Protein AF-A0AAW1K5J1-F1 (afdb_monome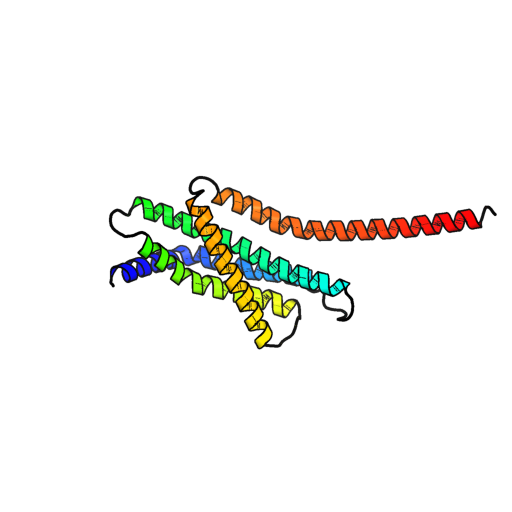r_lite)

Structure (mmCIF, N/CA/C/O backbone):
data_AF-A0AAW1K5J1-F1
#
_entry.id   AF-A0AAW1K5J1-F1
#
loop_
_atom_site.group_PDB
_atom_site.id
_atom_site.type_symbol
_atom_site.label_atom_id
_atom_site.label_alt_id
_atom_site.label_comp_id
_atom_site.label_asym_id
_atom_site.label_entity_id
_atom_site.label_seq_id
_atom_site.pdbx_PDB_ins_code
_atom_site.Cartn_x
_atom_site.Cartn_y
_atom_site.Cartn_z
_atom_site.occupancy
_atom_site.B_iso_or_equiv
_atom_site.auth_seq_id
_atom_site.auth_comp_id
_atom_site.auth_asym_id
_atom_site.auth_atom_id
_atom_site.pdbx_PDB_model_num
ATOM 1 N N . MET A 1 1 ? 4.242 -5.182 -32.033 1.00 59.53 1 MET A N 1
ATOM 2 C CA . MET A 1 1 ? 3.711 -5.615 -30.714 1.00 59.53 1 MET A CA 1
ATOM 3 C C . MET A 1 1 ? 4.770 -6.311 -29.859 1.00 59.53 1 MET A C 1
ATOM 5 O O . MET A 1 1 ? 4.577 -6.450 -28.655 1.00 59.53 1 MET A O 1
ATOM 9 N N . ASP A 1 2 ? 5.901 -6.698 -30.445 1.00 78.06 2 ASP A N 1
ATOM 10 C CA . ASP A 1 2 ? 6.931 -7.499 -29.775 1.00 78.06 2 ASP A CA 1
ATOM 11 C C . ASP A 1 2 ? 7.742 -6.696 -28.755 1.00 78.06 2 ASP A C 1
ATOM 13 O O . ASP A 1 2 ? 8.163 -7.238 -27.740 1.00 78.06 2 ASP A O 1
ATOM 17 N N . LEU A 1 3 ? 7.857 -5.378 -28.959 1.00 77.06 3 LEU A N 1
ATOM 18 C CA . LEU A 1 3 ? 8.603 -4.481 -28.076 1.00 77.06 3 LEU A CA 1
ATOM 19 C C . LEU A 1 3 ? 8.026 -4.429 -26.650 1.00 77.06 3 LEU A C 1
ATOM 21 O O . LEU A 1 3 ? 8.760 -4.575 -25.679 1.00 77.06 3 LEU A O 1
ATOM 25 N N . TRP A 1 4 ? 6.702 -4.275 -26.516 1.00 73.25 4 TRP A N 1
ATOM 26 C CA . TRP A 1 4 ? 6.046 -4.252 -25.202 1.00 73.25 4 TRP A CA 1
ATOM 27 C C . TRP A 1 4 ? 6.108 -5.620 -24.513 1.00 73.25 4 TRP A C 1
ATOM 29 O O . TRP A 1 4 ? 6.390 -5.684 -23.320 1.00 73.25 4 TRP A O 1
ATOM 39 N N . LYS A 1 5 ? 5.933 -6.719 -25.262 1.00 77.75 5 LYS A N 1
ATOM 40 C CA . LYS A 1 5 ? 6.073 -8.084 -24.724 1.00 77.75 5 LYS A CA 1
ATOM 41 C C . LYS A 1 5 ? 7.497 -8.359 -24.230 1.00 77.75 5 LYS A C 1
ATOM 43 O O . LYS A 1 5 ? 7.656 -9.000 -23.196 1.00 77.75 5 LYS A O 1
ATOM 48 N N . ALA A 1 6 ? 8.510 -7.852 -24.932 1.00 79.12 6 ALA A N 1
ATOM 49 C CA . ALA A 1 6 ? 9.912 -7.958 -24.533 1.00 79.12 6 ALA A CA 1
ATOM 50 C C . ALA A 1 6 ? 10.235 -7.118 -23.282 1.00 79.12 6 ALA A C 1
ATOM 52 O O . ALA A 1 6 ? 10.950 -7.581 -22.395 1.00 79.12 6 ALA A O 1
ATOM 53 N N . CYS A 1 7 ? 9.681 -5.905 -23.167 1.00 77.69 7 CYS A N 1
ATOM 54 C CA . CYS A 1 7 ? 9.799 -5.107 -21.943 1.00 77.69 7 CYS A CA 1
ATOM 55 C C . CYS A 1 7 ? 9.120 -5.798 -20.751 1.00 77.69 7 CYS A C 1
ATOM 57 O O . CYS A 1 7 ? 9.727 -5.904 -19.685 1.00 77.69 7 CYS A O 1
ATOM 59 N N . LEU A 1 8 ? 7.911 -6.330 -20.956 1.00 78.56 8 LEU A N 1
ATOM 60 C CA . LEU A 1 8 ? 7.147 -7.022 -19.922 1.00 78.56 8 LEU A CA 1
ATOM 61 C C . LEU A 1 8 ? 7.839 -8.305 -19.458 1.00 78.56 8 LEU A C 1
ATOM 63 O O . LEU A 1 8 ? 7.925 -8.554 -18.259 1.00 78.56 8 LEU A O 1
ATOM 67 N N . SER A 1 9 ? 8.364 -9.114 -20.383 1.00 80.06 9 SER A N 1
ATOM 68 C CA . SER A 1 9 ? 9.076 -10.344 -20.030 1.00 80.06 9 SER A CA 1
ATOM 69 C C . SER A 1 9 ? 10.349 -10.049 -19.238 1.00 80.06 9 SER A C 1
ATOM 71 O O . SER A 1 9 ? 10.609 -10.728 -18.247 1.00 80.06 9 SER A O 1
ATOM 73 N N . ARG A 1 10 ? 11.100 -9.000 -19.602 1.00 76.81 10 ARG A N 1
ATOM 74 C CA . ARG A 1 10 ? 12.275 -8.543 -18.848 1.00 76.81 10 ARG A CA 1
ATOM 75 C C . ARG A 1 10 ? 11.893 -8.116 -17.434 1.00 76.81 10 ARG A C 1
ATOM 77 O O . ARG A 1 10 ? 12.527 -8.550 -16.477 1.00 76.81 10 ARG A O 1
ATOM 84 N N . GLU A 1 11 ? 10.861 -7.292 -17.292 1.00 73.69 11 GLU A N 1
ATOM 85 C CA . GLU A 1 11 ? 10.418 -6.788 -15.990 1.00 73.69 11 GLU A CA 1
ATOM 86 C C . GLU A 1 11 ? 9.885 -7.909 -15.085 1.00 73.69 11 GLU A C 1
ATOM 88 O O . GLU A 1 11 ? 10.242 -7.982 -13.908 1.00 73.69 11 GLU A O 1
ATOM 93 N N . LEU A 1 12 ? 9.147 -8.863 -15.657 1.00 76.62 12 LEU A N 1
ATOM 94 C CA . LEU A 1 12 ? 8.693 -10.069 -14.966 1.00 76.62 12 LEU A CA 1
ATOM 95 C C . LEU A 1 12 ? 9.869 -10.936 -14.486 1.00 76.62 12 LEU A C 1
ATOM 97 O O . LEU A 1 12 ? 9.843 -11.466 -13.374 1.00 76.62 12 LEU A O 1
ATOM 101 N N . LEU A 1 13 ? 10.909 -11.080 -15.310 1.00 77.31 13 LEU A N 1
ATOM 102 C CA . LEU A 1 13 ? 12.098 -11.873 -14.988 1.00 77.31 13 LEU A CA 1
ATOM 103 C C . LEU A 1 13 ? 12.908 -11.216 -13.858 1.00 77.31 13 LEU A C 1
ATOM 105 O O . LEU A 1 13 ? 13.352 -11.909 -12.940 1.00 77.31 13 LEU A O 1
ATOM 109 N N . LEU A 1 14 ? 13.020 -9.881 -13.854 1.00 72.19 14 LEU A N 1
ATOM 110 C CA . LEU A 1 14 ? 13.606 -9.132 -12.737 1.00 72.19 14 LEU A CA 1
ATOM 111 C C . LEU A 1 14 ? 12.805 -9.310 -11.438 1.00 72.19 14 LEU A C 1
ATOM 113 O O . LEU A 1 14 ? 13.394 -9.611 -10.398 1.00 72.19 14 LEU A O 1
ATOM 117 N N . MET A 1 15 ? 11.476 -9.188 -11.500 1.00 70.81 15 MET A N 1
ATOM 118 C CA . MET A 1 15 ? 10.586 -9.396 -10.350 1.00 70.81 15 MET A CA 1
ATOM 119 C C . MET A 1 15 ? 10.713 -10.814 -9.784 1.00 70.81 15 MET A C 1
ATOM 121 O O . MET A 1 15 ? 10.792 -10.999 -8.571 1.00 70.81 15 MET A O 1
ATOM 125 N N . ARG A 1 16 ? 10.815 -11.828 -10.652 1.00 77.12 16 ARG A N 1
ATOM 126 C CA . ARG A 1 16 ? 11.042 -13.223 -10.246 1.00 77.12 16 ARG A CA 1
ATOM 127 C C . ARG A 1 16 ? 12.387 -13.419 -9.551 1.00 77.12 16 ARG A C 1
ATOM 129 O O . ARG A 1 16 ? 12.439 -14.128 -8.550 1.00 77.12 16 ARG A O 1
ATOM 136 N N . ARG A 1 17 ? 13.456 -12.778 -10.031 1.00 79.50 17 ARG A N 1
ATOM 137 C CA . ARG A 1 17 ? 14.801 -12.906 -9.444 1.00 79.50 17 ARG A CA 1
ATOM 138 C C . ARG A 1 17 ? 14.907 -12.256 -8.064 1.00 79.50 17 ARG A C 1
ATOM 140 O O . ARG A 1 17 ? 15.572 -12.793 -7.187 1.00 79.50 17 ARG A O 1
ATOM 147 N N . HIS A 1 18 ? 14.209 -11.140 -7.859 1.00 71.00 18 HIS A N 1
ATOM 148 C CA . HIS A 1 18 ? 14.154 -10.420 -6.581 1.00 71.00 18 HIS A CA 1
ATOM 149 C C . HIS A 1 18 ? 12.893 -10.726 -5.757 1.00 71.00 18 HIS A C 1
ATOM 151 O O . HIS A 1 18 ? 12.570 -9.991 -4.823 1.00 71.00 18 HIS A O 1
ATOM 157 N N . CYS A 1 19 ? 12.208 -11.837 -6.049 1.00 76.44 19 CYS A N 1
ATOM 158 C CA . CYS A 1 19 ? 10.960 -12.225 -5.388 1.00 76.44 19 CYS A CA 1
ATOM 159 C C . CYS A 1 19 ? 11.110 -12.346 -3.860 1.00 76.44 19 CYS A C 1
ATOM 161 O O . CYS A 1 19 ? 10.161 -12.070 -3.134 1.00 76.44 19 CYS A O 1
ATOM 163 N N . PHE A 1 20 ? 12.311 -12.657 -3.359 1.00 74.44 20 PHE A N 1
ATOM 164 C CA . PHE A 1 20 ? 12.602 -12.669 -1.923 1.00 74.44 20 PHE A CA 1
ATOM 165 C C . PHE A 1 20 ? 12.352 -11.311 -1.246 1.00 74.44 20 PHE A C 1
ATOM 167 O O . PHE A 1 20 ? 11.657 -11.252 -0.234 1.00 74.44 20 PHE A O 1
ATOM 174 N N . LEU A 1 21 ? 12.863 -10.215 -1.823 1.00 69.38 21 LEU A N 1
ATOM 175 C CA . LEU A 1 21 ? 12.678 -8.863 -1.279 1.00 69.38 21 LEU A CA 1
ATOM 176 C C . LEU A 1 21 ? 11.207 -8.442 -1.325 1.00 69.38 21 LEU A C 1
ATOM 178 O O . LEU A 1 21 ? 10.706 -7.813 -0.396 1.00 69.38 21 LEU A O 1
ATOM 182 N N . TYR A 1 22 ? 10.517 -8.830 -2.396 1.00 69.50 22 TYR A N 1
ATOM 183 C CA . TYR A 1 22 ? 9.100 -8.551 -2.583 1.00 69.50 22 TYR A CA 1
ATOM 184 C C . TYR A 1 22 ? 8.236 -9.291 -1.554 1.00 69.50 22 TYR A C 1
ATOM 186 O O . TYR A 1 22 ? 7.443 -8.666 -0.858 1.00 69.50 22 TYR A O 1
ATOM 194 N N . ASN A 1 23 ? 8.465 -10.595 -1.368 1.00 75.12 23 ASN A N 1
ATOM 195 C CA . ASN A 1 23 ? 7.762 -11.393 -0.364 1.00 75.12 23 ASN A CA 1
ATOM 196 C C . ASN A 1 23 ? 8.042 -10.883 1.055 1.00 75.12 23 ASN A C 1
ATOM 198 O O . ASN A 1 23 ? 7.114 -10.748 1.845 1.00 75.12 23 ASN A O 1
ATOM 202 N N . PHE A 1 24 ? 9.297 -10.544 1.374 1.00 73.00 24 PHE A N 1
ATOM 203 C CA . PHE A 1 24 ? 9.659 -9.986 2.678 1.00 73.00 24 PHE A CA 1
ATOM 204 C C . PHE A 1 24 ? 8.925 -8.670 2.962 1.00 73.00 24 PHE A C 1
ATOM 206 O O . PHE A 1 24 ? 8.372 -8.503 4.048 1.00 73.00 24 PHE A O 1
ATOM 213 N N . LYS A 1 25 ? 8.847 -7.768 1.975 1.00 73.62 25 LYS A N 1
ATOM 214 C CA . LYS A 1 25 ? 8.063 -6.532 2.081 1.00 73.62 25 LYS A CA 1
ATOM 215 C C . LYS A 1 25 ? 6.582 -6.834 2.319 1.00 73.62 25 LYS A C 1
ATOM 217 O O . LYS A 1 25 ? 5.988 -6.291 3.248 1.00 73.62 25 LYS A O 1
ATOM 222 N N . THR A 1 26 ? 5.987 -7.725 1.526 1.00 73.44 26 THR A N 1
ATOM 223 C CA . THR A 1 26 ? 4.566 -8.072 1.664 1.00 73.44 26 THR A CA 1
ATOM 224 C C . THR A 1 26 ? 4.260 -8.736 3.009 1.00 73.44 26 THR A C 1
ATOM 226 O O . THR A 1 26 ? 3.175 -8.525 3.537 1.00 73.44 26 THR A O 1
ATOM 229 N N . CYS A 1 27 ? 5.212 -9.452 3.620 1.00 78.69 27 CYS A N 1
ATOM 230 C CA . CYS A 1 27 ? 5.082 -10.001 4.976 1.00 78.69 27 CYS A CA 1
ATOM 231 C C . CYS A 1 27 ? 5.111 -8.938 6.087 1.00 78.69 27 CYS A C 1
ATOM 233 O O . CYS A 1 27 ? 4.567 -9.175 7.164 1.00 78.69 27 CYS A O 1
ATOM 235 N N . GLN A 1 28 ? 5.707 -7.764 5.862 1.00 79.06 28 GLN A N 1
ATOM 236 C CA . GLN A 1 28 ? 5.716 -6.690 6.864 1.00 79.06 28 GLN A CA 1
ATOM 237 C C . GLN A 1 28 ? 4.345 -6.022 7.015 1.00 79.06 28 GLN A C 1
ATOM 239 O O . GLN A 1 28 ? 3.956 -5.653 8.120 1.00 79.06 28 GLN A O 1
ATOM 244 N N . ILE A 1 29 ? 3.588 -5.902 5.924 1.00 82.31 29 ILE A N 1
ATOM 245 C CA . ILE A 1 29 ? 2.258 -5.275 5.906 1.00 82.31 29 ILE A CA 1
ATOM 246 C C . ILE A 1 29 ? 1.279 -5.923 6.901 1.00 82.31 29 ILE A C 1
ATOM 248 O O . ILE A 1 29 ? 0.697 -5.185 7.697 1.00 82.31 29 ILE A O 1
ATOM 252 N N . PRO A 1 30 ? 1.090 -7.258 6.937 1.00 81.88 30 PRO A N 1
ATOM 253 C CA . PRO A 1 30 ? 0.210 -7.887 7.915 1.00 81.88 30 PRO A CA 1
ATOM 254 C C . PRO A 1 30 ? 0.740 -7.767 9.348 1.00 81.88 30 PRO A C 1
ATOM 256 O O . PRO A 1 30 ? -0.068 -7.642 10.263 1.00 81.88 30 PRO A O 1
ATOM 259 N N . LEU A 1 31 ? 2.062 -7.732 9.569 1.00 82.38 31 LEU A N 1
ATOM 260 C CA . LEU A 1 31 ? 2.627 -7.490 10.905 1.00 82.38 31 LEU A CA 1
ATOM 261 C C . LEU A 1 31 ? 2.261 -6.090 11.417 1.00 82.38 31 LEU A C 1
ATOM 263 O O . LEU A 1 31 ? 1.783 -5.950 12.542 1.00 82.38 31 LEU A O 1
ATOM 267 N N . VAL A 1 32 ? 2.411 -5.058 10.582 1.00 82.94 32 VAL A N 1
ATOM 268 C CA . VAL A 1 32 ? 1.990 -3.691 10.931 1.00 82.94 32 VAL A CA 1
ATOM 269 C C . VAL A 1 32 ? 0.467 -3.601 11.064 1.00 82.94 32 VAL A C 1
ATOM 271 O O . VAL A 1 32 ? -0.032 -2.947 11.980 1.00 82.94 32 VAL A O 1
ATOM 274 N N . GLY A 1 33 ? -0.274 -4.317 10.216 1.00 81.81 33 GLY A N 1
ATOM 275 C CA . GLY A 1 33 ? -1.724 -4.461 10.317 1.00 81.81 33 GLY A CA 1
ATOM 276 C C . GLY A 1 33 ? -2.147 -5.001 11.684 1.00 81.81 33 GLY A C 1
ATOM 277 O O . GLY A 1 33 ? -2.981 -4.389 12.345 1.00 81.81 33 GLY A O 1
ATOM 278 N N . LEU A 1 34 ? -1.504 -6.064 12.172 1.00 81.25 34 LEU A N 1
ATOM 279 C CA . LEU A 1 34 ? -1.753 -6.637 13.500 1.00 81.25 34 LEU A CA 1
ATOM 280 C C . LEU A 1 34 ? -1.388 -5.673 14.640 1.00 81.25 34 LEU A C 1
ATOM 282 O O . LEU A 1 34 ? -2.144 -5.539 15.602 1.00 81.25 34 LEU A O 1
ATOM 286 N N . LEU A 1 35 ? -0.274 -4.945 14.536 1.00 82.62 35 LEU A N 1
ATOM 287 C CA . LEU A 1 35 ? 0.086 -3.918 15.523 1.00 82.62 35 LEU A CA 1
ATOM 288 C C . LEU A 1 35 ? -0.970 -2.805 15.581 1.00 82.62 35 LEU A C 1
ATOM 290 O O . LEU A 1 35 ? -1.409 -2.400 16.661 1.00 82.62 35 LEU A O 1
ATOM 294 N N . SER A 1 36 ? -1.447 -2.355 14.422 1.00 79.19 36 SER A N 1
ATOM 295 C CA . SER A 1 36 ? -2.517 -1.362 14.351 1.00 79.19 36 SER A CA 1
ATOM 296 C C . SER A 1 36 ? -3.837 -1.903 14.910 1.00 79.19 36 SER A C 1
ATOM 298 O O . SER A 1 36 ? -4.497 -1.224 15.697 1.00 79.19 36 SER A O 1
ATOM 300 N N . ALA A 1 37 ? -4.159 -3.166 14.625 1.00 76.69 37 ALA A N 1
ATOM 301 C CA . ALA A 1 37 ? -5.320 -3.861 15.160 1.00 76.69 37 ALA A CA 1
ATOM 302 C C . ALA A 1 37 ? -5.307 -3.901 16.694 1.00 76.69 37 ALA A C 1
ATOM 304 O O . ALA A 1 37 ? -6.301 -3.551 17.325 1.00 76.69 37 ALA A O 1
ATOM 305 N N . THR A 1 38 ? -4.175 -4.241 17.320 1.00 76.62 38 THR A N 1
ATOM 306 C CA . THR A 1 38 ? -4.055 -4.244 18.794 1.00 76.62 38 THR A CA 1
ATOM 307 C C . THR A 1 38 ? -4.179 -2.854 19.421 1.00 76.62 38 THR A C 1
ATOM 309 O O . THR A 1 38 ? -4.569 -2.731 20.582 1.00 76.62 38 THR A O 1
ATOM 312 N N . THR A 1 39 ? -3.883 -1.796 18.664 1.00 74.81 39 THR A N 1
ATOM 313 C CA . THR A 1 39 ? -4.018 -0.410 19.131 1.00 74.81 39 THR A CA 1
ATOM 314 C C . THR A 1 39 ? -5.480 0.033 19.122 1.00 74.81 39 THR A C 1
ATOM 316 O O . THR A 1 39 ? -5.941 0.667 20.074 1.00 74.81 39 THR A O 1
ATOM 319 N N . PHE A 1 40 ? -6.219 -0.331 18.071 1.00 68.19 40 PHE A N 1
ATOM 320 C CA . PHE A 1 40 ? -7.607 0.085 17.860 1.00 68.19 40 PHE A CA 1
ATOM 321 C C . PHE A 1 40 ? -8.653 -0.921 18.368 1.00 68.19 40 PHE A C 1
ATOM 323 O O . PHE A 1 40 ? -9.829 -0.575 18.451 1.00 68.19 40 PHE A O 1
ATOM 330 N N . SER A 1 41 ? -8.247 -2.114 18.812 1.00 62.84 41 SER A N 1
ATOM 331 C CA . SER A 1 41 ? -9.132 -3.139 19.391 1.00 62.84 41 SER A CA 1
ATOM 332 C C . SER A 1 41 ? -9.907 -2.669 20.630 1.00 62.84 41 SER A C 1
ATOM 334 O O . SER A 1 41 ? -10.933 -3.241 20.974 1.00 62.84 41 SER A O 1
ATOM 336 N N . ARG A 1 42 ? -9.482 -1.587 21.298 1.00 53.84 42 ARG A N 1
ATOM 337 C CA . ARG A 1 42 ? -10.233 -0.975 22.413 1.00 53.84 42 ARG A CA 1
ATOM 338 C C . ARG A 1 42 ? -11.434 -0.111 21.992 1.00 53.84 42 ARG A C 1
ATOM 340 O O . ARG A 1 42 ? -12.124 0.394 22.872 1.00 53.84 42 ARG A O 1
ATOM 347 N N . ALA A 1 43 ? -11.722 0.058 20.699 1.00 54.16 43 ALA A N 1
ATOM 348 C CA . ALA A 1 43 ? -12.870 0.841 20.218 1.00 54.16 43 ALA A CA 1
ATOM 349 C C . ALA A 1 43 ? -14.246 0.161 20.424 1.00 54.16 43 ALA A C 1
ATOM 351 O O . ALA A 1 43 ? -15.273 0.763 20.126 1.00 54.16 43 ALA A O 1
ATOM 352 N N . ILE A 1 44 ? -14.267 -1.080 20.928 1.00 53.69 44 ILE A N 1
ATOM 353 C CA . ILE A 1 44 ? -15.389 -2.030 20.818 1.00 53.69 44 ILE A CA 1
ATOM 354 C C . ILE A 1 44 ? -16.601 -1.727 21.728 1.00 53.69 44 ILE A C 1
ATOM 356 O O . ILE A 1 44 ? -17.691 -2.222 21.459 1.00 53.69 44 ILE A O 1
ATOM 360 N N . LEU A 1 45 ? -16.492 -0.913 22.783 1.00 51.94 45 LEU A N 1
ATOM 361 C CA . LEU A 1 45 ? -17.599 -0.756 23.743 1.00 51.94 45 LEU A CA 1
ATOM 362 C C . LEU A 1 45 ? -18.346 0.583 23.595 1.00 51.94 45 LEU A C 1
ATOM 364 O O . LEU A 1 45 ? -17.923 1.583 24.163 1.00 51.94 45 LEU A O 1
ATOM 368 N N . HIS A 1 46 ? -19.506 0.529 22.928 1.00 46.69 46 HIS A N 1
ATOM 369 C CA . HIS A 1 46 ? -20.647 1.471 22.926 1.00 46.69 46 HIS A CA 1
ATOM 370 C C . HIS A 1 46 ? -20.809 2.443 21.726 1.00 46.69 46 HIS A C 1
ATOM 372 O O . HIS A 1 46 ? -20.136 3.470 21.646 1.00 46.69 46 HIS A O 1
ATOM 378 N N . PRO A 1 47 ? -21.795 2.196 20.832 1.00 56.09 47 PRO A N 1
ATOM 379 C CA . PRO A 1 47 ? -21.984 2.918 19.566 1.00 56.09 47 PRO A CA 1
ATOM 380 C C . PRO A 1 47 ? -22.683 4.293 19.658 1.00 56.09 47 PRO A C 1
ATOM 382 O O . PRO A 1 47 ? -23.130 4.808 18.640 1.00 56.09 47 PRO A O 1
ATOM 385 N N . THR A 1 48 ? -22.800 4.919 20.833 1.00 61.06 48 THR A N 1
ATOM 386 C CA . THR A 1 48 ? -23.652 6.119 21.004 1.00 61.06 48 THR A CA 1
ATOM 387 C C . THR A 1 48 ? -22.927 7.400 21.421 1.00 61.06 48 THR A C 1
ATOM 389 O O . THR A 1 48 ? -23.575 8.437 21.538 1.00 61.06 48 THR A O 1
ATOM 392 N N . SER A 1 49 ? -21.598 7.391 21.610 1.00 65.50 49 SER A N 1
ATOM 393 C CA . SER A 1 49 ? -20.857 8.591 22.044 1.00 65.50 49 SER A CA 1
ATOM 394 C C . SER A 1 49 ? -19.957 9.190 20.953 1.00 65.50 49 SER A C 1
ATOM 396 O O . SER A 1 49 ? -19.234 8.475 20.255 1.00 65.50 49 SER A O 1
ATOM 398 N N . VAL A 1 50 ? -19.938 10.528 20.860 1.00 74.25 50 VAL A N 1
ATOM 399 C CA . VAL A 1 50 ? -19.101 11.325 19.930 1.00 74.25 50 VAL A CA 1
ATOM 400 C C . VAL A 1 50 ? -17.611 10.962 20.034 1.00 74.25 50 VAL A C 1
ATOM 402 O O . VAL A 1 50 ? -16.870 11.009 19.053 1.00 74.25 50 VAL A O 1
ATOM 405 N N . LYS A 1 51 ? -17.171 10.514 21.215 1.00 65.88 51 LYS A N 1
ATOM 406 C CA . LYS A 1 51 ? -15.781 10.146 21.508 1.00 65.88 51 LYS A CA 1
ATOM 407 C C . LYS A 1 51 ? -15.300 8.930 20.700 1.00 65.88 51 LYS A C 1
ATOM 409 O O . LYS A 1 51 ? -14.122 8.862 20.358 1.00 65.88 51 LYS A O 1
ATOM 414 N N . TYR A 1 52 ? -16.198 8.007 20.348 1.00 70.12 52 TYR A N 1
ATOM 415 C CA . TYR A 1 52 ? -15.870 6.829 19.532 1.00 70.12 52 TYR A CA 1
ATOM 416 C C . TYR A 1 52 ? -15.840 7.140 18.030 1.00 70.12 52 TYR A C 1
ATOM 418 O O . TYR A 1 52 ? -15.069 6.523 17.296 1.00 70.12 52 TYR A O 1
ATOM 426 N N . GLY A 1 53 ? -16.592 8.156 17.584 1.00 74.44 53 GLY A N 1
ATOM 427 C CA . GLY A 1 53 ? -16.529 8.655 16.206 1.00 74.44 53 GLY A CA 1
ATOM 428 C C . GLY A 1 53 ? -15.132 9.163 15.837 1.00 74.44 53 GLY A C 1
ATOM 429 O O . GLY A 1 53 ? -14.609 8.819 14.777 1.00 74.44 53 GLY A O 1
ATOM 430 N N . ASN A 1 54 ? -14.477 9.884 16.754 1.00 78.06 54 ASN A N 1
ATOM 431 C CA . ASN A 1 54 ? -13.093 10.332 16.565 1.00 78.06 54 ASN A CA 1
ATOM 432 C C . ASN A 1 54 ? -12.098 9.166 16.488 1.00 78.06 54 ASN A C 1
ATOM 434 O O . ASN A 1 54 ? -11.181 9.203 15.671 1.00 78.06 54 ASN A O 1
ATOM 438 N N . LEU A 1 55 ? -12.282 8.117 17.296 1.00 76.00 55 LEU A N 1
ATOM 439 C CA . LEU A 1 55 ? -11.401 6.946 17.275 1.00 76.00 55 LEU A CA 1
ATOM 440 C C . LEU A 1 55 ? -11.531 6.162 15.958 1.00 76.00 55 LEU A C 1
ATOM 442 O O . LEU A 1 55 ? -10.527 5.722 15.396 1.00 76.00 55 LEU A O 1
ATOM 446 N N . TYR A 1 56 ? -12.752 6.047 15.430 1.00 77.12 56 TYR A N 1
ATOM 447 C CA . TYR A 1 56 ? -13.008 5.439 14.125 1.00 77.12 56 TYR A CA 1
ATOM 448 C C . TYR A 1 56 ? -12.388 6.252 12.979 1.00 77.12 56 TYR A C 1
ATOM 450 O O . TYR A 1 56 ? -11.718 5.694 12.108 1.00 77.12 56 TYR A O 1
ATOM 458 N N . LEU A 1 57 ? -12.537 7.581 13.009 1.00 82.06 57 LEU A N 1
ATOM 459 C CA . LEU A 1 57 ? -11.925 8.470 12.021 1.00 82.06 57 LEU A CA 1
ATOM 460 C C . LEU A 1 57 ? -10.390 8.403 12.068 1.00 82.06 57 LEU A C 1
ATOM 462 O O . LEU A 1 57 ? -9.751 8.339 11.019 1.00 82.06 57 LEU A O 1
ATOM 466 N N . ALA A 1 58 ? -9.802 8.343 13.267 1.00 82.56 58 ALA A N 1
ATOM 467 C CA . ALA A 1 58 ? -8.361 8.183 13.453 1.00 82.56 58 ALA A CA 1
ATOM 468 C C . ALA A 1 58 ? -7.842 6.854 12.877 1.00 82.56 58 ALA A C 1
ATOM 470 O O . ALA A 1 58 ? -6.790 6.832 12.239 1.00 82.56 58 ALA A O 1
ATOM 471 N N . CYS A 1 59 ? -8.594 5.761 13.036 1.00 81.62 59 CYS A N 1
ATOM 472 C CA . CYS A 1 59 ? -8.255 4.465 12.447 1.00 81.62 59 CYS A CA 1
ATOM 473 C C . CYS A 1 59 ? -8.268 4.510 10.907 1.00 81.62 59 CYS A C 1
ATOM 475 O O . CYS A 1 59 ? -7.324 4.055 10.256 1.00 81.62 59 CYS A O 1
ATOM 477 N N . LEU A 1 60 ? -9.301 5.116 10.310 1.00 84.06 60 LEU A N 1
ATOM 478 C CA . LEU A 1 60 ? -9.379 5.293 8.857 1.00 84.06 60 LEU A CA 1
ATOM 479 C C . LEU A 1 60 ? -8.241 6.172 8.327 1.00 84.06 60 LEU A C 1
ATOM 481 O O . LEU A 1 60 ? -7.607 5.815 7.333 1.00 84.06 60 LEU A O 1
ATOM 485 N N . PHE A 1 61 ? -7.956 7.286 9.003 1.00 85.25 61 PHE A N 1
ATOM 486 C CA . PHE A 1 61 ? -6.854 8.181 8.658 1.00 85.25 61 PHE A CA 1
ATOM 487 C C . PHE A 1 61 ? -5.505 7.460 8.723 1.00 85.25 61 PHE A C 1
ATOM 489 O O . PHE A 1 61 ? -4.713 7.557 7.789 1.00 85.25 61 PHE A O 1
ATOM 496 N N . TYR A 1 62 ? -5.273 6.666 9.769 1.00 84.75 62 TYR A N 1
ATOM 497 C CA . TYR A 1 62 ? -4.063 5.862 9.896 1.00 84.75 62 TYR A CA 1
ATOM 498 C C . TYR A 1 62 ? -3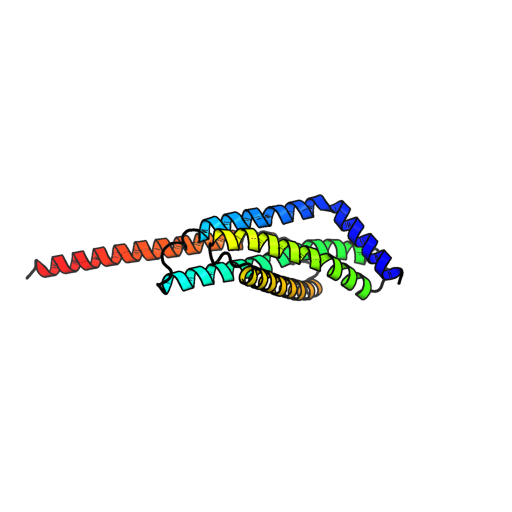.880 4.896 8.717 1.00 84.75 62 TYR A C 1
ATOM 500 O O . TYR A 1 62 ? -2.789 4.820 8.155 1.00 84.75 62 TYR A O 1
ATOM 508 N N . GLY A 1 63 ? -4.945 4.215 8.282 1.00 85.88 63 GLY A N 1
ATOM 509 C CA . GLY A 1 63 ? -4.893 3.334 7.111 1.00 85.88 63 GLY A CA 1
ATOM 510 C C . GLY A 1 63 ? -4.530 4.065 5.813 1.00 85.88 63 GLY A C 1
ATOM 511 O O . GLY A 1 63 ? -3.746 3.553 5.016 1.00 85.88 63 GLY A O 1
ATOM 512 N N . ILE A 1 64 ? -5.050 5.279 5.613 1.00 88.44 64 ILE A N 1
ATOM 513 C CA . ILE A 1 64 ? -4.718 6.131 4.456 1.00 88.44 64 ILE A CA 1
ATOM 514 C C . ILE A 1 64 ? -3.242 6.520 4.489 1.00 88.44 64 ILE A C 1
ATOM 516 O O . ILE A 1 64 ? -2.526 6.355 3.502 1.00 88.44 64 ILE A O 1
ATOM 520 N N . VAL A 1 65 ? -2.788 7.012 5.639 1.00 86.38 65 VAL A N 1
ATOM 521 C CA . VAL A 1 65 ? -1.405 7.425 5.858 1.00 86.38 65 VAL A CA 1
ATOM 522 C C . VAL A 1 65 ? -0.464 6.250 5.593 1.00 86.38 65 VAL A C 1
ATOM 524 O O . VAL A 1 65 ? 0.454 6.377 4.786 1.00 86.38 65 VAL A O 1
ATOM 527 N N . PHE A 1 66 ? -0.745 5.079 6.168 1.00 84.75 66 PHE A N 1
ATOM 528 C CA . PHE A 1 66 ? 0.027 3.858 5.940 1.00 84.75 66 PHE A CA 1
ATOM 529 C C . PHE A 1 66 ? 0.148 3.497 4.448 1.00 84.75 66 PHE A C 1
ATOM 531 O O . PHE A 1 66 ? 1.252 3.216 3.980 1.00 84.75 66 PHE A O 1
ATOM 538 N N . MET A 1 67 ? -0.943 3.570 3.676 1.00 87.19 67 MET A N 1
ATOM 539 C CA . MET A 1 67 ? -0.913 3.302 2.229 1.00 87.19 67 MET A CA 1
ATOM 540 C C . MET A 1 67 ? -0.019 4.284 1.461 1.00 87.19 67 MET A C 1
ATOM 542 O O . MET A 1 67 ? 0.726 3.880 0.567 1.00 87.19 67 MET A O 1
ATOM 546 N N . ILE A 1 68 ? -0.041 5.568 1.828 1.00 86.19 68 ILE A N 1
ATOM 547 C CA . ILE A 1 68 ? 0.832 6.587 1.228 1.00 86.19 68 ILE A CA 1
ATOM 548 C C .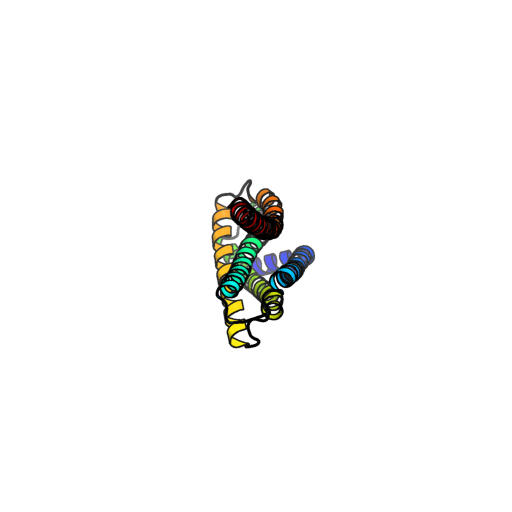 ILE A 1 68 ? 2.304 6.272 1.540 1.00 86.19 68 ILE A C 1
ATOM 550 O O . ILE A 1 68 ? 3.146 6.300 0.645 1.00 86.19 68 ILE A O 1
ATOM 554 N N . PHE A 1 69 ? 2.627 5.900 2.779 1.00 80.25 69 PHE A N 1
ATOM 555 C CA . PHE A 1 69 ? 3.990 5.511 3.157 1.00 80.25 69 PHE A CA 1
ATOM 556 C C . PHE A 1 69 ? 4.471 4.245 2.440 1.00 80.25 69 PHE A C 1
ATOM 558 O O . PHE A 1 69 ? 5.615 4.183 1.984 1.00 80.25 69 PHE A O 1
ATOM 565 N N . ASN A 1 70 ? 3.602 3.249 2.282 1.00 81.56 70 ASN A N 1
ATOM 566 C CA . ASN A 1 70 ? 3.938 2.019 1.569 1.00 81.56 70 ASN A CA 1
ATOM 567 C C . ASN A 1 70 ? 4.275 2.276 0.080 1.00 81.56 70 ASN A C 1
ATOM 569 O O . ASN A 1 70 ? 5.129 1.602 -0.506 1.00 81.56 70 ASN A O 1
ATOM 573 N N . SER A 1 71 ? 3.691 3.328 -0.501 1.00 83.81 71 SER A N 1
ATOM 574 C CA . SER A 1 71 ? 3.950 3.783 -1.874 1.00 83.81 71 SER A CA 1
ATOM 575 C C . SER A 1 71 ? 5.362 4.313 -2.077 1.00 83.81 71 SER A C 1
ATOM 577 O O . SER A 1 71 ? 6.008 4.011 -3.084 1.00 83.81 71 SER A O 1
ATOM 579 N N . LEU A 1 72 ? 5.894 5.016 -1.076 1.00 76.06 72 LEU A N 1
ATOM 580 C CA . LEU A 1 72 ? 7.288 5.449 -1.077 1.00 76.06 72 LEU A CA 1
ATOM 581 C C . LEU A 1 72 ? 8.250 4.256 -1.118 1.00 76.06 72 LEU A C 1
ATOM 583 O O . LEU A 1 72 ? 9.301 4.347 -1.746 1.00 76.06 72 LEU A O 1
ATOM 587 N N . LEU A 1 73 ? 7.929 3.149 -0.435 1.00 74.62 73 LEU A N 1
ATOM 588 C CA . LEU A 1 73 ? 8.804 1.967 -0.376 1.00 74.62 73 LEU A CA 1
ATOM 589 C C . LEU A 1 73 ? 8.863 1.269 -1.734 1.00 74.62 73 LEU A C 1
ATOM 591 O O . LEU A 1 73 ? 9.916 0.805 -2.165 1.00 74.62 73 LEU A O 1
ATOM 595 N N . GLU A 1 74 ? 7.719 1.191 -2.414 1.00 75.50 74 GLU A N 1
ATOM 596 C CA . GLU A 1 74 ? 7.615 0.597 -3.746 1.00 75.50 74 GLU A CA 1
ATOM 597 C C . GLU A 1 74 ? 8.360 1.418 -4.805 1.00 75.50 74 GLU A C 1
ATOM 599 O O . GLU A 1 74 ? 9.045 0.864 -5.670 1.00 75.50 74 GLU A O 1
ATOM 604 N N . LEU A 1 75 ? 8.279 2.747 -4.712 1.00 77.00 75 LEU A N 1
ATOM 605 C CA . LEU A 1 75 ? 8.997 3.639 -5.612 1.00 77.00 75 LEU A CA 1
ATOM 606 C C . LEU A 1 75 ? 10.514 3.409 -5.554 1.00 77.00 75 LEU A C 1
ATOM 608 O O . LEU A 1 75 ? 11.170 3.442 -6.597 1.00 77.00 75 LEU A O 1
ATOM 612 N N . SER A 1 76 ? 11.063 3.131 -4.369 1.00 70.56 76 SER A N 1
ATOM 613 C CA . SER A 1 76 ? 12.505 2.943 -4.199 1.00 70.56 76 SER A CA 1
ATOM 614 C C . SER A 1 76 ? 13.093 1.771 -4.946 1.00 70.56 76 SER A C 1
ATOM 616 O O . SER A 1 76 ? 14.174 1.886 -5.527 1.00 70.56 76 SER A O 1
ATOM 618 N N . LEU A 1 77 ? 12.349 0.678 -5.028 1.00 71.44 77 LEU A N 1
ATOM 619 C CA . LEU A 1 77 ? 12.756 -0.474 -5.821 1.00 71.44 77 LEU A CA 1
ATOM 620 C C . LEU A 1 77 ? 12.747 -0.133 -7.316 1.00 71.44 77 LEU A C 1
ATOM 622 O O . LEU A 1 77 ? 13.667 -0.479 -8.051 1.00 71.44 77 LEU A O 1
ATOM 626 N N . VAL A 1 78 ? 11.741 0.615 -7.765 1.00 72.56 78 VAL A N 1
ATOM 627 C CA . VAL A 1 78 ? 11.570 0.973 -9.180 1.00 72.56 78 VAL A CA 1
ATOM 628 C C . VAL A 1 78 ? 12.648 1.939 -9.648 1.00 72.56 78 VAL A C 1
ATOM 630 O O . VAL A 1 78 ? 13.134 1.801 -10.768 1.00 72.56 78 VAL A O 1
ATOM 633 N N . LEU A 1 79 ? 13.047 2.894 -8.806 1.00 73.81 79 LEU A N 1
ATOM 634 C CA . LEU A 1 79 ? 14.145 3.800 -9.125 1.00 73.81 79 LEU A CA 1
ATOM 635 C C . LEU A 1 79 ? 15.476 3.057 -9.235 1.00 73.81 79 LEU A C 1
ATOM 637 O O . LEU A 1 79 ? 16.224 3.323 -10.172 1.00 73.81 79 LEU A O 1
ATOM 641 N N . PHE A 1 80 ? 15.747 2.083 -8.365 1.00 69.25 80 PHE A N 1
ATOM 642 C CA . PHE A 1 80 ? 16.936 1.236 -8.488 1.00 69.25 80 PHE A CA 1
ATOM 643 C C . PHE A 1 80 ? 16.974 0.499 -9.839 1.00 69.25 80 PHE A C 1
ATOM 645 O O . PHE A 1 80 ? 17.986 0.523 -10.540 1.00 69.25 80 PHE A O 1
ATOM 652 N N . PHE A 1 81 ? 15.846 -0.077 -10.265 1.00 67.38 81 PHE A N 1
ATOM 653 C CA . PHE A 1 81 ? 15.751 -0.738 -11.570 1.00 67.38 81 PHE A CA 1
ATOM 654 C C . PHE A 1 81 ? 15.824 0.241 -12.752 1.00 67.38 81 PHE A C 1
ATOM 656 O O . PHE A 1 81 ? 16.396 -0.099 -13.790 1.00 67.38 81 PHE A O 1
ATOM 663 N N . LEU A 1 82 ? 15.302 1.463 -12.603 1.00 70.12 82 LEU A N 1
ATOM 664 C CA . LEU A 1 82 ? 15.392 2.508 -13.624 1.00 70.12 82 LEU A CA 1
ATOM 665 C C . LEU A 1 82 ? 16.837 2.981 -13.843 1.00 70.12 82 LEU A C 1
ATOM 667 O O . LEU A 1 82 ? 17.232 3.173 -14.990 1.00 70.12 82 LEU A O 1
ATOM 671 N N . HIS A 1 83 ? 17.643 3.116 -12.785 1.00 63.44 83 HIS A N 1
ATOM 672 C CA . HIS A 1 83 ? 19.066 3.465 -12.912 1.00 63.44 83 HIS A CA 1
ATOM 673 C C . HIS A 1 83 ? 19.839 2.421 -13.733 1.00 63.44 83 HIS A C 1
ATOM 675 O O . HIS A 1 83 ? 20.629 2.776 -14.607 1.00 63.44 83 HIS A O 1
ATOM 681 N N . VAL A 1 84 ? 19.571 1.131 -13.504 1.00 65.00 84 VAL A N 1
ATOM 682 C CA . VAL A 1 84 ? 20.150 0.039 -14.305 1.00 65.00 84 VAL A CA 1
ATOM 683 C C . VAL A 1 84 ? 19.665 0.108 -15.757 1.00 65.00 84 VAL A C 1
ATOM 685 O O . VAL A 1 84 ? 20.452 -0.081 -16.680 1.00 65.00 84 VAL A O 1
ATOM 688 N N . TYR A 1 85 ? 18.388 0.431 -15.982 1.00 63.94 85 TYR A N 1
ATOM 689 C CA . TYR A 1 85 ? 17.840 0.587 -17.329 1.00 63.94 85 TYR A CA 1
ATOM 690 C C . TYR A 1 85 ? 18.483 1.752 -18.092 1.00 63.94 85 TYR A C 1
ATOM 692 O O . TYR A 1 85 ? 18.885 1.564 -19.234 1.00 63.94 85 TYR A O 1
ATOM 700 N N . TYR A 1 86 ? 18.637 2.933 -17.486 1.00 63.62 86 TYR A N 1
ATOM 701 C CA . TYR A 1 86 ? 19.191 4.107 -18.175 1.00 63.62 86 TYR A CA 1
ATOM 702 C C . TYR A 1 86 ? 20.649 3.904 -18.630 1.00 63.62 86 TYR A C 1
ATOM 704 O O . TYR A 1 86 ? 21.060 4.468 -19.641 1.00 63.62 86 TYR A O 1
ATOM 712 N N . ARG A 1 87 ? 21.416 3.046 -17.942 1.00 61.84 87 ARG A N 1
ATOM 713 C CA . ARG A 1 87 ? 22.808 2.722 -18.298 1.00 61.84 87 ARG A CA 1
ATOM 714 C C . ARG A 1 87 ? 22.942 1.873 -19.570 1.00 61.84 87 ARG A C 1
ATOM 716 O O . ARG A 1 87 ? 23.908 2.049 -20.307 1.00 61.84 87 ARG A O 1
ATOM 723 N N . ASP A 1 88 ? 21.976 0.997 -19.843 1.00 64.31 88 ASP A N 1
ATOM 724 C CA . ASP A 1 88 ? 22.079 -0.018 -20.905 1.00 64.31 88 ASP A CA 1
ATOM 725 C C . ASP A 1 88 ? 21.264 0.308 -22.170 1.00 64.31 88 ASP A C 1
ATOM 727 O O . ASP A 1 88 ? 21.270 -0.457 -23.139 1.00 64.31 88 ASP A O 1
ATOM 731 N N . ASN A 1 89 ? 20.525 1.421 -22.198 1.00 56.91 89 ASN A N 1
ATOM 732 C CA . ASN A 1 89 ? 19.403 1.560 -23.121 1.00 56.91 89 ASN A CA 1
ATOM 733 C C . ASN A 1 89 ? 19.599 2.638 -24.199 1.00 56.91 89 ASN A C 1
ATOM 735 O O . ASN A 1 89 ? 19.156 3.773 -24.051 1.00 56.91 89 ASN A O 1
ATOM 739 N N . ARG A 1 90 ? 20.187 2.244 -25.340 1.00 55.56 90 ARG A N 1
ATOM 740 C CA . ARG A 1 90 ? 20.213 3.047 -26.583 1.00 55.56 90 ARG A CA 1
ATOM 741 C C . ARG A 1 90 ? 19.022 2.811 -27.536 1.00 55.56 90 ARG A C 1
ATOM 743 O O . ARG A 1 90 ? 18.943 3.504 -28.542 1.00 55.56 90 ARG A O 1
ATOM 750 N N . PHE A 1 91 ? 18.097 1.877 -27.253 1.00 57.69 91 PHE A N 1
ATOM 751 C CA . PHE A 1 91 ? 17.174 1.361 -28.290 1.00 57.69 91 PHE A CA 1
ATOM 752 C C . PHE A 1 91 ? 15.669 1.248 -27.947 1.00 57.69 91 PHE A C 1
ATOM 754 O O . PHE A 1 91 ? 14.896 0.917 -28.843 1.00 57.69 91 PHE A O 1
ATOM 761 N N . TYR A 1 92 ? 15.205 1.535 -26.720 1.00 64.69 92 TYR A N 1
ATOM 762 C CA . TYR A 1 92 ? 13.775 1.394 -26.361 1.00 64.69 92 TYR A CA 1
ATOM 763 C C . TYR A 1 92 ? 13.143 2.714 -25.886 1.00 64.69 92 TYR A C 1
ATOM 765 O O . TYR A 1 92 ? 13.736 3.398 -25.047 1.00 64.69 92 TYR A O 1
ATOM 773 N N . PRO A 1 93 ? 11.924 3.060 -26.343 1.00 74.62 93 PRO A N 1
ATOM 774 C CA . PRO A 1 93 ? 11.255 4.292 -25.950 1.00 74.62 93 PRO A CA 1
ATOM 775 C C . PRO A 1 93 ? 10.747 4.234 -24.497 1.00 74.62 93 PRO A C 1
ATOM 777 O O . PRO A 1 93 ? 10.241 3.215 -24.024 1.00 74.62 93 PRO A O 1
ATOM 780 N N . THR A 1 94 ? 10.834 5.358 -23.786 1.00 74.19 94 THR A N 1
ATOM 781 C CA . THR A 1 94 ? 10.491 5.518 -22.356 1.00 74.19 94 THR A CA 1
ATOM 782 C C . THR A 1 94 ? 9.022 5.238 -22.015 1.00 74.19 94 THR A C 1
ATOM 784 O O . THR A 1 94 ? 8.715 4.839 -20.885 1.00 74.19 94 THR A O 1
ATOM 787 N N . TRP A 1 95 ? 8.109 5.391 -22.980 1.00 79.81 95 TRP A N 1
ATOM 788 C CA . TRP A 1 95 ? 6.685 5.090 -22.791 1.00 79.81 95 TRP A CA 1
ATOM 789 C C . TRP A 1 95 ? 6.419 3.584 -22.648 1.00 79.81 95 TRP A C 1
ATOM 791 O O . TRP A 1 95 ? 5.586 3.191 -21.834 1.00 79.81 95 TRP A O 1
ATOM 801 N N . ALA A 1 96 ? 7.158 2.732 -23.370 1.00 80.12 96 ALA A N 1
ATOM 802 C CA . ALA A 1 96 ? 6.967 1.281 -23.333 1.00 80.12 96 ALA A CA 1
ATOM 803 C C . ALA A 1 96 ? 7.386 0.695 -21.977 1.00 80.12 96 ALA A C 1
ATOM 805 O O . ALA A 1 96 ? 6.693 -0.160 -21.425 1.00 80.12 96 ALA A O 1
ATOM 806 N N . TRP A 1 97 ? 8.473 1.223 -21.405 1.00 75.75 97 TRP A N 1
ATOM 807 C CA . TRP A 1 97 ? 8.912 0.880 -20.054 1.00 75.75 97 TRP A CA 1
ATOM 808 C C . TRP A 1 97 ? 7.909 1.349 -18.996 1.00 75.75 97 TRP A C 1
ATOM 810 O O . TRP A 1 97 ? 7.484 0.565 -18.155 1.00 75.75 97 TRP A O 1
ATOM 820 N N . SER A 1 98 ? 7.455 2.604 -19.073 1.00 78.06 98 SER A N 1
ATOM 821 C CA . SER A 1 98 ? 6.501 3.139 -18.094 1.00 78.06 98 SER A CA 1
ATOM 822 C C . SER A 1 98 ? 5.168 2.387 -18.086 1.00 78.06 98 SER A C 1
ATOM 824 O O . SER A 1 98 ? 4.606 2.166 -17.014 1.00 78.06 98 SER A O 1
ATOM 826 N N . LEU A 1 99 ? 4.687 1.962 -19.258 1.00 80.69 99 LEU A N 1
ATOM 827 C CA . LEU A 1 99 ? 3.458 1.182 -19.388 1.00 80.69 99 LEU A CA 1
ATOM 828 C C . LEU A 1 99 ? 3.608 -0.234 -18.807 1.00 80.69 99 LEU A C 1
ATOM 830 O O . LEU A 1 99 ? 2.707 -0.719 -18.124 1.00 80.69 99 LEU A O 1
ATOM 834 N N . SER A 1 100 ? 4.754 -0.878 -19.043 1.00 79.56 100 SER A N 1
ATOM 835 C CA . SER A 1 100 ? 5.085 -2.190 -18.474 1.00 79.56 100 SER A CA 1
ATOM 836 C C . SER A 1 100 ? 5.198 -2.137 -16.943 1.00 79.56 100 SER A C 1
ATOM 838 O O . SER A 1 100 ? 4.584 -2.938 -16.235 1.00 79.56 100 SER A O 1
ATOM 840 N N . SER A 1 101 ? 5.858 -1.113 -16.401 1.00 78.12 101 SER A N 1
ATOM 841 C CA . SER A 1 101 ? 5.944 -0.953 -14.949 1.00 78.12 101 SER A CA 1
ATOM 842 C C . SER A 1 101 ? 4.589 -0.675 -14.319 1.00 78.12 101 SER A C 1
ATOM 844 O O . SER A 1 101 ? 4.326 -1.119 -13.206 1.00 78.12 101 SER A O 1
ATOM 846 N N . TRP A 1 102 ? 3.710 0.059 -14.999 1.00 82.81 102 TRP A N 1
ATOM 847 C CA . TRP A 1 102 ? 2.376 0.333 -14.478 1.00 82.81 102 TRP A CA 1
ATOM 848 C C . TRP A 1 102 ? 1.505 -0.932 -14.437 1.00 82.81 102 TRP A C 1
ATOM 850 O O . TRP A 1 102 ? 0.921 -1.218 -13.392 1.00 82.81 102 TRP A O 1
ATOM 860 N N . ILE A 1 103 ? 1.488 -1.744 -15.506 1.00 85.56 103 ILE A N 1
ATOM 861 C CA . ILE A 1 103 ? 0.669 -2.971 -15.552 1.00 85.56 103 ILE A CA 1
ATOM 862 C C . ILE A 1 103 ? 1.082 -3.987 -14.474 1.00 85.56 103 ILE A C 1
ATOM 864 O O . ILE A 1 103 ? 0.225 -4.661 -13.911 1.00 85.56 103 ILE A O 1
ATOM 868 N N . MET A 1 104 ? 2.376 -4.067 -14.138 1.00 82.38 104 MET A N 1
ATOM 869 C CA . MET A 1 104 ? 2.882 -4.947 -13.073 1.00 82.38 104 MET A CA 1
ATOM 870 C C . MET A 1 104 ? 2.501 -4.472 -11.662 1.00 82.38 104 MET A C 1
ATOM 872 O O . MET A 1 104 ? 2.343 -5.293 -10.760 1.00 82.38 104 MET A O 1
ATOM 876 N N . LYS A 1 105 ? 2.327 -3.164 -11.453 1.00 81.44 105 LYS A N 1
ATOM 877 C CA . LYS A 1 105 ? 2.051 -2.582 -10.127 1.00 81.44 105 LYS A CA 1
ATOM 878 C C . LYS A 1 105 ? 0.584 -2.586 -9.735 1.00 81.44 105 LYS A C 1
ATOM 880 O O . LYS A 1 105 ? 0.261 -2.636 -8.549 1.00 81.44 105 LYS A O 1
ATOM 885 N N . VAL A 1 106 ? -0.321 -2.558 -10.710 1.00 87.31 106 VAL A N 1
ATOM 886 C CA . VAL A 1 106 ? -1.767 -2.673 -10.469 1.00 87.31 106 VAL A CA 1
ATOM 887 C C . VAL A 1 106 ? -2.127 -3.920 -9.640 1.00 87.31 106 VAL A C 1
ATOM 889 O O . VAL A 1 106 ? -2.769 -3.756 -8.602 1.00 87.31 106 VAL A O 1
ATOM 892 N N . PRO A 1 107 ? -1.696 -5.149 -9.993 1.00 85.69 107 PRO A N 1
ATOM 893 C CA . PRO A 1 107 ? -2.012 -6.327 -9.187 1.00 85.69 107 PRO A CA 1
ATOM 894 C C . PRO A 1 107 ? -1.304 -6.324 -7.826 1.00 85.69 107 PRO A C 1
ATOM 896 O O . PRO A 1 107 ? -1.891 -6.771 -6.843 1.00 85.69 107 PRO A O 1
ATOM 899 N N . HIS A 1 108 ? -0.079 -5.791 -7.734 1.00 83.19 108 HIS A N 1
ATOM 900 C CA . HIS A 1 108 ? 0.640 -5.684 -6.460 1.00 83.19 108 HIS A CA 1
ATOM 901 C C . HIS A 1 108 ? -0.101 -4.790 -5.464 1.00 83.19 108 HIS A C 1
ATOM 903 O O . HIS A 1 108 ? -0.413 -5.215 -4.353 1.00 83.19 108 HIS A O 1
ATOM 909 N N . SER A 1 109 ? -0.443 -3.578 -5.896 1.00 88.25 109 SER A N 1
ATOM 910 C CA . SER A 1 109 ? -1.153 -2.601 -5.071 1.00 88.25 109 SER A CA 1
ATOM 911 C C . SER A 1 109 ? -2.550 -3.071 -4.662 1.00 88.25 109 SER A C 1
ATOM 913 O O . SER A 1 109 ? -2.977 -2.827 -3.531 1.00 88.25 109 SER A O 1
ATOM 915 N N . ALA A 1 110 ? -3.245 -3.806 -5.537 1.00 90.38 110 ALA A N 1
ATOM 916 C CA . ALA A 1 110 ? -4.512 -4.444 -5.197 1.00 90.38 110 ALA A CA 1
ATOM 917 C C . ALA A 1 110 ? -4.339 -5.472 -4.065 1.00 90.38 110 ALA A C 1
ATOM 919 O O . ALA A 1 110 ? -5.044 -5.389 -3.059 1.00 90.38 110 ALA A O 1
ATOM 920 N N . LEU A 1 111 ? -3.370 -6.388 -4.178 1.00 89.56 111 LEU A N 1
ATOM 921 C CA . LEU A 1 111 ? -3.098 -7.398 -3.148 1.00 89.56 111 LEU A CA 1
ATOM 922 C C . LEU A 1 111 ? -2.740 -6.771 -1.797 1.00 89.56 111 LEU A C 1
ATOM 924 O O . LEU A 1 111 ? -3.296 -7.170 -0.777 1.00 89.56 111 LEU A O 1
ATOM 928 N N . GLU A 1 112 ? -1.869 -5.762 -1.778 1.00 86.44 112 GLU A N 1
ATOM 929 C CA . GLU A 1 112 ? -1.477 -5.088 -0.534 1.00 86.44 112 GLU A CA 1
ATOM 930 C C . GLU A 1 112 ? -2.664 -4.383 0.137 1.00 86.44 112 GLU A C 1
ATOM 932 O O . GLU A 1 112 ? -2.846 -4.495 1.352 1.00 86.44 112 GLU A O 1
ATOM 937 N N . SER A 1 113 ? -3.524 -3.725 -0.650 1.00 90.69 113 SER A N 1
ATOM 938 C CA . SER A 1 113 ? -4.738 -3.085 -0.131 1.00 90.69 113 SER A CA 1
ATOM 939 C C . SER A 1 113 ? -5.736 -4.088 0.457 1.00 90.69 113 SER A C 1
ATOM 941 O O . SER A 1 113 ? -6.330 -3.815 1.500 1.00 90.69 113 SER A O 1
ATOM 943 N N . VAL A 1 114 ? -5.879 -5.268 -0.159 1.00 91.50 114 VAL A N 1
ATOM 944 C CA . VAL A 1 114 ? -6.733 -6.355 0.339 1.00 91.50 114 VAL A CA 1
ATOM 945 C C . VAL A 1 114 ? -6.173 -6.926 1.636 1.00 91.50 114 VAL A C 1
ATOM 947 O O . VAL A 1 114 ? -6.917 -7.044 2.605 1.00 91.50 114 VAL A O 1
ATOM 950 N N . VAL A 1 115 ? -4.876 -7.241 1.687 1.00 89.81 115 VAL A N 1
ATOM 951 C CA . VAL A 1 115 ? -4.227 -7.803 2.885 1.00 89.81 115 VAL A CA 1
ATOM 952 C C . VAL A 1 115 ? -4.359 -6.850 4.070 1.00 89.81 115 VAL A C 1
ATOM 954 O O . VAL A 1 115 ? -4.763 -7.270 5.155 1.00 89.81 115 VAL A O 1
ATOM 957 N N . TRP A 1 116 ? -4.093 -5.559 3.859 1.00 88.62 116 TRP A N 1
ATOM 958 C CA . TRP A 1 116 ? -4.288 -4.542 4.889 1.00 88.62 116 TRP A CA 1
ATOM 959 C C . TRP A 1 116 ? -5.748 -4.434 5.325 1.00 88.62 116 TRP A C 1
ATOM 961 O O . TRP A 1 116 ? -6.044 -4.399 6.519 1.00 88.62 116 TRP A O 1
ATOM 971 N N . ALA A 1 117 ? -6.675 -4.403 4.366 1.00 89.00 117 ALA A N 1
ATOM 972 C CA . ALA A 1 117 ? -8.089 -4.306 4.673 1.00 89.00 117 ALA A CA 1
ATOM 973 C C . ALA A 1 117 ? -8.570 -5.508 5.488 1.00 89.00 117 ALA A C 1
ATOM 975 O O . ALA A 1 117 ? -9.279 -5.304 6.462 1.00 89.00 117 ALA A O 1
ATOM 976 N N . VAL A 1 118 ? -8.164 -6.735 5.154 1.00 87.81 118 VAL A N 1
ATOM 977 C CA . VAL A 1 118 ? -8.503 -7.927 5.947 1.00 87.81 118 VAL A CA 1
ATOM 978 C C . VAL A 1 118 ? -7.921 -7.814 7.358 1.00 87.81 118 VAL A C 1
ATOM 980 O O . VAL A 1 118 ? -8.636 -8.047 8.330 1.00 87.81 118 VAL A O 1
ATOM 983 N N . ALA A 1 119 ? -6.657 -7.405 7.480 1.00 84.38 119 ALA A N 1
ATOM 984 C CA . ALA A 1 119 ? -5.990 -7.293 8.772 1.00 84.38 119 ALA A CA 1
ATOM 985 C C . ALA A 1 119 ? -6.645 -6.254 9.692 1.00 84.38 119 ALA A C 1
ATOM 987 O O . ALA A 1 119 ? -6.757 -6.512 10.880 1.00 84.38 119 ALA A O 1
ATOM 988 N N . VAL A 1 120 ? -7.089 -5.107 9.165 1.00 82.81 120 VAL A N 1
ATOM 989 C CA . VAL A 1 120 ? -7.612 -3.995 9.979 1.00 82.81 120 VAL A CA 1
ATOM 990 C C . VAL A 1 120 ? -9.138 -4.025 10.093 1.00 82.81 120 VAL A C 1
ATOM 992 O O . VAL A 1 120 ? -9.678 -3.885 11.189 1.00 82.81 120 VAL A O 1
ATOM 995 N N . TYR A 1 121 ? -9.863 -4.241 8.993 1.00 82.12 121 TYR A N 1
ATOM 996 C CA . TYR A 1 121 ? -11.328 -4.147 8.957 1.00 82.12 121 TYR A CA 1
ATOM 997 C C . TYR A 1 121 ? -12.001 -5.172 9.871 1.00 82.12 121 TYR A C 1
ATOM 999 O O . TYR A 1 121 ? -12.895 -4.817 10.641 1.00 82.12 121 TYR A O 1
ATOM 1007 N N . TYR A 1 122 ? -11.543 -6.427 9.825 1.00 78.44 122 TYR A N 1
ATOM 1008 C CA . TYR A 1 122 ? -12.099 -7.484 10.669 1.00 78.44 122 TYR A CA 1
ATOM 1009 C C . TYR A 1 122 ? -11.713 -7.310 12.137 1.00 78.44 122 TYR A C 1
ATOM 1011 O O . TYR A 1 122 ? -12.530 -7.576 13.012 1.00 78.44 122 TYR A O 1
ATOM 1019 N N . THR A 1 123 ? -10.511 -6.805 12.426 1.00 75.38 123 THR A N 1
ATOM 1020 C CA . THR A 1 123 ? -10.068 -6.601 13.814 1.00 75.38 123 THR A CA 1
ATOM 1021 C C . THR A 1 123 ? -10.701 -5.392 14.490 1.00 75.38 123 THR A C 1
ATOM 1023 O O . THR A 1 123 ? -10.875 -5.397 15.703 1.00 75.38 123 THR A O 1
ATOM 1026 N N . VAL A 1 124 ? -11.045 -4.352 13.722 1.00 71.44 124 VAL A N 1
ATOM 1027 C CA . VAL A 1 124 ? -11.713 -3.152 14.249 1.00 71.44 124 VAL A CA 1
ATOM 1028 C C . VAL A 1 124 ? -13.203 -3.425 14.494 1.00 71.44 124 VAL A C 1
ATOM 1030 O O . VAL A 1 124 ? -13.827 -2.714 15.275 1.00 71.44 124 VAL A O 1
ATOM 1033 N N . GLY A 1 125 ? -13.771 -4.473 13.884 1.00 65.94 125 GLY A N 1
ATOM 1034 C CA . GLY A 1 125 ? -15.144 -4.906 14.152 1.00 6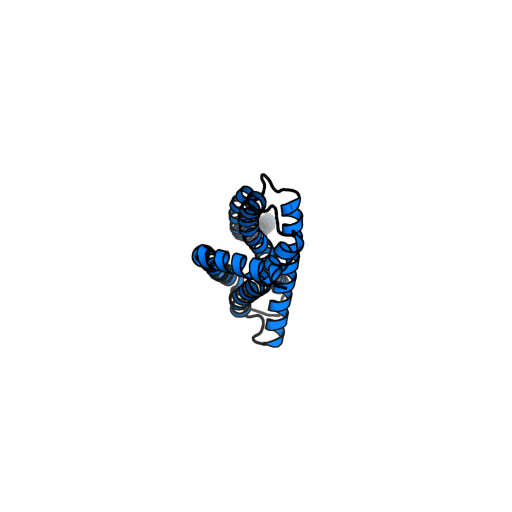5.94 125 GLY A CA 1
ATOM 1035 C C . GLY A 1 125 ? -16.202 -3.929 13.636 1.00 65.94 125 GLY A C 1
ATOM 1036 O O . GLY A 1 125 ? -17.228 -3.755 14.281 1.00 65.94 125 GLY A O 1
ATOM 1037 N N . VAL A 1 126 ? -15.942 -3.270 12.497 1.00 63.75 126 VAL A N 1
ATOM 1038 C CA . VAL A 1 126 ? -16.806 -2.205 11.953 1.00 63.75 126 VAL A CA 1
ATOM 1039 C C . VAL A 1 126 ? -18.201 -2.724 11.601 1.00 63.75 126 VAL A C 1
ATOM 1041 O O . VAL A 1 126 ? -19.187 -2.213 12.108 1.00 63.75 126 VAL A O 1
ATOM 1044 N N . ASP A 1 127 ? -18.272 -3.704 10.697 1.00 67.69 127 ASP A N 1
ATOM 1045 C CA . ASP A 1 127 ? -19.492 -4.387 10.256 1.00 67.69 127 ASP A CA 1
ATOM 1046 C C . ASP A 1 127 ? -19.085 -5.580 9.371 1.00 67.69 127 ASP A C 1
ATOM 1048 O O . ASP A 1 127 ? -18.255 -5.404 8.482 1.00 67.69 127 ASP A O 1
ATOM 1052 N N . PRO A 1 128 ? -19.679 -6.777 9.495 1.00 71.44 128 PRO A N 1
ATOM 1053 C CA . PRO A 1 128 ? -19.299 -7.941 8.685 1.00 71.44 128 PRO A CA 1
ATOM 1054 C C . PRO A 1 128 ? -19.828 -7.906 7.236 1.00 71.44 128 PRO A C 1
ATOM 1056 O O . PRO A 1 128 ? -19.680 -8.875 6.494 1.00 71.44 128 PRO A O 1
ATOM 1059 N N . SER A 1 129 ? -20.471 -6.815 6.799 1.00 83.69 129 SER A N 1
ATOM 1060 C CA . SER A 1 129 ? -21.107 -6.766 5.478 1.00 83.69 129 SER A CA 1
ATOM 1061 C C . SER A 1 129 ? -20.076 -6.723 4.326 1.00 83.69 129 SER A C 1
ATOM 1063 O O . SER A 1 129 ? -19.252 -5.800 4.266 1.00 83.69 129 SER A O 1
ATOM 1065 N N . PRO A 1 130 ? -20.150 -7.637 3.339 1.00 83.69 130 PRO A N 1
ATOM 1066 C CA . PRO A 1 130 ? -19.143 -7.742 2.277 1.00 83.69 130 PRO A CA 1
ATOM 1067 C C . PRO A 1 130 ? -19.144 -6.535 1.327 1.00 83.69 130 PRO A C 1
ATOM 1069 O O . PRO A 1 130 ? -18.098 -6.114 0.836 1.00 83.69 130 PRO A O 1
ATOM 1072 N N . VAL A 1 131 ? -20.305 -5.909 1.104 1.00 87.56 131 VAL A N 1
ATOM 1073 C CA . VAL A 1 131 ? -20.429 -4.738 0.219 1.00 87.56 131 VAL A CA 1
ATOM 1074 C C . VAL A 1 131 ? -19.676 -3.524 0.778 1.00 87.56 131 VAL A C 1
ATOM 1076 O O . VAL A 1 131 ? -19.036 -2.785 0.026 1.00 87.56 131 VAL A O 1
ATOM 1079 N N . ARG A 1 132 ? -19.717 -3.304 2.101 1.00 85.31 132 ARG A N 1
ATOM 1080 C CA . ARG A 1 132 ? -18.992 -2.193 2.744 1.00 85.31 132 ARG A CA 1
ATOM 1081 C C . ARG A 1 132 ? -17.486 -2.451 2.756 1.00 85.31 132 ARG A C 1
ATOM 1083 O O . ARG A 1 132 ? -16.726 -1.508 2.528 1.00 85.3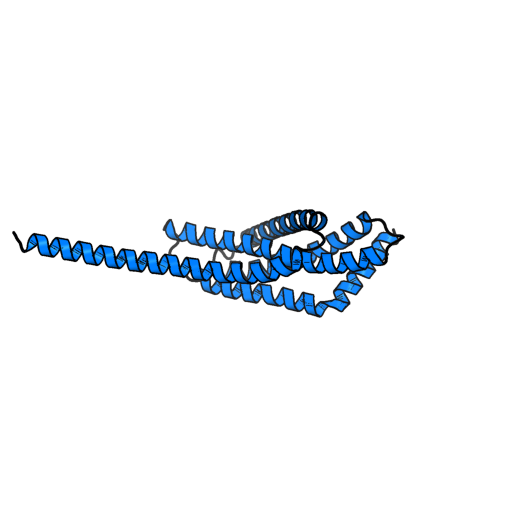1 132 ARG A O 1
ATOM 1090 N N . PHE A 1 133 ? -17.078 -3.709 2.926 1.00 87.38 133 PHE A N 1
ATOM 1091 C CA . PHE A 1 133 ? -15.684 -4.132 2.819 1.00 87.38 133 PHE A CA 1
ATOM 1092 C C . PHE A 1 133 ? -15.104 -3.853 1.426 1.00 87.38 133 PHE A C 1
ATOM 1094 O O . PHE A 1 133 ? -14.082 -3.179 1.319 1.00 87.38 133 PHE A O 1
ATOM 1101 N N . ILE A 1 134 ? -15.792 -4.254 0.351 1.00 89.50 134 ILE A N 1
ATOM 1102 C CA . ILE A 1 134 ? -15.326 -4.009 -1.027 1.00 89.50 134 ILE A CA 1
ATOM 1103 C C . ILE A 1 134 ? -15.148 -2.508 -1.292 1.00 89.50 134 ILE A C 1
ATOM 1105 O O . ILE A 1 134 ? -14.141 -2.088 -1.860 1.00 89.50 134 ILE A O 1
ATOM 1109 N N . ARG A 1 135 ? -16.080 -1.668 -0.821 1.00 90.25 135 ARG A N 1
ATOM 1110 C CA . ARG A 1 135 ? -15.950 -0.203 -0.927 1.00 90.25 135 ARG A CA 1
ATOM 1111 C C . ARG A 1 135 ? -14.747 0.336 -0.149 1.00 90.25 135 ARG A C 1
ATOM 1113 O O . ARG A 1 135 ? -14.131 1.302 -0.587 1.00 90.25 135 ARG A O 1
ATOM 1120 N N . TYR A 1 136 ? -14.423 -0.249 1.003 1.00 89.50 136 TYR A N 1
ATOM 1121 C CA . TYR A 1 136 ? -13.255 0.135 1.795 1.00 89.50 136 TYR A CA 1
ATOM 1122 C C . TYR A 1 136 ? -11.944 -0.235 1.095 1.00 89.50 136 TYR A C 1
ATOM 1124 O O . TYR A 1 136 ? -11.090 0.635 0.931 1.00 89.50 136 TYR A O 1
ATOM 1132 N N . VAL A 1 137 ? -11.835 -1.467 0.594 1.00 91.56 137 VAL A N 1
ATOM 1133 C CA . VAL A 1 137 ? -10.694 -1.930 -0.211 1.00 91.56 137 VAL A CA 1
ATOM 1134 C C . VAL A 1 137 ? -10.498 -1.034 -1.433 1.00 91.56 137 VAL A C 1
ATOM 1136 O O . VAL A 1 137 ? -9.395 -0.553 -1.674 1.00 91.56 137 VAL A O 1
ATOM 1139 N N . PHE A 1 138 ? -11.575 -0.735 -2.166 1.00 92.75 138 PHE A N 1
ATOM 1140 C CA . PHE A 1 138 ? -11.508 0.118 -3.352 1.00 92.75 138 PHE A CA 1
ATOM 1141 C C . PHE A 1 138 ? -10.999 1.531 -3.034 1.00 92.75 138 PHE A C 1
ATOM 1143 O O . PHE A 1 138 ? -10.161 2.060 -3.761 1.00 92.75 138 PHE A O 1
ATOM 1150 N N . ARG A 1 139 ? -11.443 2.136 -1.923 1.00 91.94 139 ARG A N 1
ATOM 1151 C CA . ARG A 1 139 ? -10.931 3.446 -1.483 1.00 91.94 139 ARG A CA 1
ATOM 1152 C C . ARG A 1 139 ? -9.432 3.405 -1.194 1.00 91.94 139 ARG A C 1
ATOM 1154 O O . ARG A 1 139 ? -8.713 4.288 -1.652 1.00 91.94 139 ARG A O 1
ATOM 1161 N N . LEU A 1 140 ? -8.965 2.387 -0.470 1.00 91.19 140 LEU A N 1
ATOM 1162 C CA . LEU A 1 140 ? -7.538 2.216 -0.183 1.00 91.19 140 LEU A CA 1
ATOM 1163 C C . LEU A 1 140 ? -6.730 2.021 -1.470 1.00 91.19 140 LEU A C 1
ATOM 1165 O O . LEU A 1 140 ? -5.687 2.646 -1.629 1.00 91.19 140 LEU A O 1
ATOM 1169 N N . PHE A 1 141 ? -7.240 1.223 -2.409 1.00 92.25 141 PHE A N 1
ATOM 1170 C CA . PHE A 1 141 ? -6.607 0.996 -3.705 1.00 92.25 141 PHE A CA 1
ATOM 1171 C C . PHE A 1 141 ? -6.456 2.286 -4.524 1.00 92.25 141 PHE A C 1
ATOM 1173 O O . PHE A 1 141 ? -5.367 2.572 -5.020 1.00 92.25 141 PHE A O 1
ATOM 1180 N N . VAL A 1 142 ? -7.513 3.099 -4.635 1.00 92.75 142 VAL A N 1
ATOM 1181 C CA . VAL A 1 142 ? -7.462 4.369 -5.382 1.00 92.75 142 VAL A CA 1
ATOM 1182 C C . VAL A 1 142 ? -6.459 5.335 -4.754 1.00 92.75 142 VAL A C 1
ATOM 1184 O O . VAL A 1 142 ? -5.635 5.905 -5.465 1.00 92.75 142 VAL A O 1
ATOM 1187 N N . ILE A 1 143 ? -6.471 5.477 -3.426 1.00 92.00 143 ILE A N 1
ATOM 1188 C CA . ILE A 1 143 ? -5.502 6.315 -2.705 1.00 92.00 143 ILE A CA 1
ATOM 1189 C C . ILE A 1 143 ? -4.078 5.821 -2.955 1.00 92.00 143 ILE A C 1
ATOM 1191 O O . ILE A 1 143 ? -3.177 6.625 -3.197 1.00 92.00 143 ILE A O 1
ATOM 1195 N N . TYR A 1 144 ? -3.879 4.504 -2.939 1.00 91.31 144 TYR A N 1
ATOM 1196 C CA . TYR A 1 144 ? -2.568 3.920 -3.153 1.00 91.31 144 TYR A CA 1
ATOM 1197 C C . TYR A 1 144 ? -2.042 4.195 -4.572 1.00 91.31 144 TYR A C 1
ATOM 1199 O O . TYR A 1 144 ? -0.893 4.602 -4.746 1.00 91.31 144 TYR A O 1
ATOM 1207 N N . GLN A 1 145 ? -2.909 4.090 -5.584 1.00 91.31 145 GLN A N 1
ATOM 1208 C CA . GLN A 1 145 ? -2.599 4.449 -6.972 1.00 91.31 145 GLN A CA 1
ATOM 1209 C C . GLN A 1 145 ? -2.283 5.942 -7.143 1.00 91.31 145 GLN A C 1
ATOM 1211 O O . GLN A 1 145 ? -1.326 6.296 -7.833 1.00 91.31 145 GLN A O 1
ATOM 1216 N N . MET A 1 146 ? -3.035 6.829 -6.482 1.00 92.19 146 MET A N 1
ATOM 1217 C CA . MET A 1 146 ? -2.760 8.271 -6.508 1.00 92.19 146 MET A CA 1
ATOM 1218 C C . MET A 1 146 ? -1.404 8.600 -5.877 1.00 92.19 146 MET A C 1
ATOM 1220 O O . MET A 1 146 ? -0.632 9.373 -6.447 1.00 92.19 146 MET A O 1
ATOM 1224 N N . ALA A 1 147 ? -1.082 7.974 -4.743 1.00 89.50 147 ALA A N 1
ATOM 1225 C CA . ALA A 1 147 ? 0.208 8.136 -4.082 1.00 89.50 147 ALA A CA 1
ATOM 1226 C C . ALA A 1 147 ? 1.365 7.681 -4.989 1.00 89.50 147 ALA A C 1
ATOM 1228 O O . ALA A 1 147 ? 2.331 8.424 -5.164 1.00 89.50 147 ALA A O 1
ATOM 1229 N N . LEU A 1 148 ? 1.231 6.523 -5.651 1.00 86.38 148 LEU A N 1
ATOM 1230 C CA . LEU A 1 148 ? 2.238 6.012 -6.591 1.00 86.38 148 LEU A CA 1
ATOM 1231 C C . LEU A 1 148 ? 2.490 6.995 -7.742 1.00 86.38 148 LEU A C 1
ATOM 1233 O O . LEU A 1 148 ? 3.641 7.199 -8.134 1.00 86.38 148 LEU A O 1
ATOM 1237 N N . GLY A 1 149 ? 1.434 7.622 -8.266 1.00 86.06 149 GLY A N 1
ATOM 1238 C CA . GLY A 1 149 ? 1.533 8.645 -9.308 1.00 86.06 149 GLY A CA 1
ATOM 1239 C C . GLY A 1 149 ? 2.300 9.885 -8.846 1.00 86.06 149 GLY A C 1
ATOM 1240 O O . GLY A 1 149 ? 3.245 10.306 -9.515 1.00 86.06 149 GLY A O 1
ATOM 1241 N N . ILE A 1 150 ? 1.945 10.427 -7.676 1.00 86.00 150 ILE A N 1
ATOM 1242 C CA . ILE A 1 150 ? 2.604 11.606 -7.091 1.00 86.00 150 ILE A CA 1
ATOM 1243 C C . ILE A 1 150 ? 4.086 11.321 -6.840 1.00 86.00 150 ILE A C 1
ATOM 1245 O O . ILE A 1 150 ? 4.950 12.094 -7.254 1.00 86.00 150 ILE A O 1
ATOM 1249 N N . PHE A 1 151 ? 4.401 10.183 -6.220 1.00 82.00 151 PHE A N 1
ATOM 1250 C CA . PHE A 1 151 ? 5.783 9.825 -5.931 1.00 82.00 151 PHE A CA 1
ATOM 1251 C C . PHE A 1 151 ? 6.583 9.557 -7.202 1.00 82.00 151 PHE A C 1
ATOM 1253 O O . PHE A 1 151 ? 7.742 9.951 -7.276 1.00 82.00 151 PHE A O 1
ATOM 1260 N N . ARG A 1 152 ? 5.986 8.975 -8.247 1.00 78.56 152 ARG A N 1
ATOM 1261 C CA . ARG A 1 152 ? 6.671 8.791 -9.533 1.00 78.56 152 ARG A CA 1
ATOM 1262 C C . ARG A 1 152 ? 7.017 10.119 -10.209 1.00 78.56 152 ARG A C 1
ATOM 1264 O O . ARG A 1 152 ? 8.084 10.205 -10.806 1.00 78.56 152 ARG A O 1
ATOM 1271 N N . MET A 1 153 ? 6.176 11.145 -10.085 1.00 79.50 153 MET A N 1
ATOM 1272 C CA . MET A 1 153 ? 6.521 12.493 -10.555 1.00 79.50 153 MET A CA 1
ATOM 1273 C C . MET A 1 153 ? 7.643 13.106 -9.711 1.00 79.50 153 MET A C 1
ATOM 1275 O O . MET A 1 153 ? 8.604 13.641 -10.257 1.00 79.50 153 MET A O 1
ATOM 1279 N N . LEU A 1 154 ? 7.577 12.951 -8.387 1.00 80.12 154 LEU A N 1
ATOM 1280 C CA . LEU A 1 154 ? 8.610 13.433 -7.469 1.00 80.12 154 LEU A CA 1
ATOM 1281 C C . LEU A 1 154 ? 9.975 12.768 -7.732 1.00 80.12 154 LEU A C 1
ATOM 1283 O O . LEU A 1 154 ? 11.007 13.428 -7.757 1.00 80.12 154 LEU A O 1
ATOM 1287 N N . ALA A 1 155 ? 9.977 11.465 -7.997 1.00 74.88 155 ALA A N 1
ATOM 1288 C CA . ALA A 1 155 ? 11.156 10.675 -8.331 1.00 74.88 155 ALA A CA 1
ATOM 1289 C C . ALA A 1 155 ? 11.925 11.203 -9.549 1.00 74.88 155 ALA A C 1
ATOM 1291 O O . ALA A 1 155 ? 13.151 11.149 -9.563 1.00 74.88 155 ALA A O 1
ATOM 1292 N N . LEU A 1 156 ? 11.211 11.701 -10.562 1.00 72.31 156 LEU A N 1
ATOM 1293 C CA . LEU A 1 156 ? 11.823 12.274 -11.763 1.00 72.31 156 LEU A CA 1
ATOM 1294 C C . LEU A 1 156 ? 12.505 13.615 -11.472 1.00 72.31 156 LEU A C 1
ATOM 1296 O O . LEU A 1 156 ? 13.512 13.929 -12.095 1.00 72.31 156 LEU A O 1
ATOM 1300 N N . VAL A 1 157 ? 11.977 14.386 -10.518 1.00 77.00 157 VAL A N 1
ATOM 1301 C CA . VAL A 1 157 ? 12.525 15.695 -10.133 1.00 77.00 157 VAL A CA 1
ATOM 1302 C C . VAL A 1 157 ? 13.740 15.553 -9.205 1.00 77.00 157 VAL A C 1
ATOM 1304 O O . VAL A 1 157 ? 14.682 16.329 -9.312 1.00 77.00 157 VAL A O 1
ATOM 1307 N N . TYR A 1 158 ? 13.752 14.554 -8.314 1.00 68.44 158 TYR A N 1
ATOM 1308 C CA . TYR A 1 158 ? 14.739 14.424 -7.226 1.00 68.44 158 TYR A CA 1
ATOM 1309 C C . TYR A 1 158 ? 15.674 13.203 -7.358 1.00 68.44 158 TYR A C 1
ATOM 1311 O O . TYR A 1 158 ? 16.087 12.627 -6.348 1.00 68.44 158 TYR A O 1
ATOM 1319 N N . PHE A 1 159 ? 16.000 12.805 -8.593 1.00 63.97 159 PHE A N 1
ATOM 1320 C CA . PHE A 1 159 ? 16.635 11.526 -8.956 1.00 63.97 159 PHE A CA 1
ATOM 1321 C C . PHE A 1 159 ? 17.904 11.153 -8.157 1.00 63.97 159 PHE A C 1
ATOM 1323 O O . PHE A 1 159 ? 18.145 9.968 -7.945 1.00 63.97 159 PHE A O 1
ATOM 1330 N N . GLU A 1 160 ? 18.681 12.121 -7.656 1.00 58.12 160 GLU A N 1
ATOM 1331 C CA . GLU A 1 160 ? 20.045 11.838 -7.184 1.00 58.12 160 GLU A CA 1
ATOM 1332 C C . GLU A 1 160 ? 20.237 11.600 -5.673 1.00 58.12 160 GLU A C 1
ATOM 1334 O O . GLU A 1 160 ? 21.195 10.926 -5.317 1.00 58.12 160 GLU A O 1
ATOM 1339 N N . ASN A 1 161 ? 19.373 12.078 -4.758 1.00 54.94 161 ASN A N 1
ATOM 1340 C CA . ASN A 1 161 ? 19.739 12.090 -3.318 1.00 54.94 161 ASN A CA 1
ATOM 1341 C C . ASN A 1 161 ? 18.631 11.758 -2.293 1.00 54.94 161 ASN A C 1
ATOM 1343 O O . ASN A 1 161 ? 18.898 11.700 -1.093 1.00 54.94 161 ASN A O 1
ATOM 1347 N N . LEU A 1 162 ? 17.379 11.536 -2.705 1.00 55.31 162 LEU A N 1
ATOM 1348 C CA . LEU A 1 162 ? 16.246 11.634 -1.766 1.00 55.31 162 LEU A CA 1
ATOM 1349 C C . LEU A 1 162 ? 15.800 10.309 -1.115 1.00 55.31 162 LEU A C 1
ATOM 1351 O O . LEU A 1 162 ? 15.148 10.298 -0.072 1.00 55.31 162 LEU A O 1
ATOM 1355 N N . LEU A 1 163 ? 16.098 9.169 -1.731 1.00 55.41 163 LEU A N 1
ATOM 1356 C CA . LEU A 1 163 ? 15.196 8.023 -1.604 1.00 55.41 163 LEU A CA 1
ATOM 1357 C C . LEU A 1 163 ? 15.504 7.043 -0.464 1.00 55.41 163 LEU A C 1
ATOM 1359 O O . LEU A 1 163 ? 14.593 6.484 0.147 1.00 55.41 163 LEU A O 1
ATOM 1363 N N . TYR A 1 164 ? 16.785 6.853 -0.152 1.00 57.00 164 TYR A N 1
ATOM 1364 C CA . TYR A 1 164 ? 17.221 5.961 0.928 1.00 57.00 164 TYR A CA 1
ATOM 1365 C C . TYR A 1 164 ? 17.163 6.650 2.300 1.00 57.00 164 TYR A C 1
ATOM 1367 O O . TYR A 1 164 ? 16.823 6.026 3.305 1.00 57.00 164 TYR A O 1
ATOM 1375 N N . LEU A 1 165 ? 17.423 7.960 2.331 1.00 52.41 165 LEU A N 1
ATOM 1376 C CA . LEU A 1 165 ? 17.447 8.772 3.551 1.00 52.41 165 LEU A CA 1
ATOM 1377 C C . LEU A 1 165 ? 16.032 9.066 4.080 1.00 52.41 165 LEU A C 1
ATOM 1379 O O . LEU A 1 165 ? 15.819 9.079 5.293 1.00 52.41 165 LEU A O 1
ATOM 1383 N N . ILE A 1 166 ? 15.049 9.223 3.183 1.00 56.84 166 ILE A N 1
ATOM 1384 C CA . ILE A 1 166 ? 13.635 9.391 3.547 1.00 56.84 166 ILE A CA 1
ATOM 1385 C C . ILE A 1 166 ? 13.037 8.084 4.066 1.00 56.84 166 ILE A C 1
ATOM 1387 O O . ILE A 1 166 ? 12.343 8.124 5.073 1.00 56.84 166 ILE A O 1
ATOM 1391 N N . GLN A 1 167 ? 13.347 6.925 3.474 1.00 57.50 167 GLN A N 1
ATOM 1392 C CA . GLN A 1 167 ? 12.822 5.643 3.961 1.00 57.50 167 GLN A CA 1
ATOM 1393 C C . GLN A 1 167 ? 13.295 5.290 5.376 1.00 57.50 167 GLN A C 1
ATOM 1395 O O . GLN A 1 167 ? 12.477 4.937 6.226 1.00 57.50 167 GLN A O 1
ATOM 1400 N N . MET A 1 168 ? 14.589 5.464 5.670 1.00 54.38 168 MET A N 1
ATOM 1401 C CA . MET A 1 168 ? 15.117 5.198 7.015 1.00 54.38 168 MET A CA 1
ATOM 1402 C C . MET A 1 168 ? 14.606 6.193 8.069 1.00 54.38 168 MET A C 1
ATOM 1404 O O . MET A 1 168 ? 14.370 5.800 9.210 1.00 54.38 168 MET A O 1
ATOM 1408 N N . ARG A 1 169 ? 14.379 7.467 7.709 1.00 50.00 169 ARG A N 1
ATOM 1409 C CA . ARG A 1 169 ? 13.843 8.476 8.644 1.00 50.00 169 ARG A CA 1
ATOM 1410 C C . ARG A 1 169 ? 12.321 8.398 8.830 1.00 50.00 169 ARG A C 1
ATOM 1412 O O . ARG A 1 169 ? 11.853 8.621 9.944 1.00 50.00 169 ARG A O 1
ATOM 1419 N N . LEU A 1 170 ? 11.543 8.057 7.798 1.00 56.22 170 LEU A N 1
ATOM 1420 C CA . LEU A 1 170 ? 10.076 7.970 7.880 1.00 56.22 170 LEU A CA 1
ATOM 1421 C C . LEU A 1 170 ? 9.581 6.677 8.537 1.00 56.22 170 LEU A C 1
ATOM 1423 O O . LEU A 1 170 ? 8.591 6.732 9.264 1.00 56.22 170 LEU A O 1
ATOM 1427 N N . PHE A 1 171 ? 10.257 5.538 8.341 1.00 60.50 171 PHE A N 1
ATOM 1428 C CA . PHE A 1 171 ? 9.874 4.291 9.019 1.00 60.50 171 PHE A CA 1
ATOM 1429 C C . PHE A 1 171 ? 10.075 4.398 10.542 1.00 60.50 171 PHE A C 1
ATOM 1431 O O . PHE A 1 171 ? 9.256 3.906 11.313 1.00 60.50 171 PHE A O 1
ATOM 1438 N N . GLY A 1 172 ? 11.098 5.145 10.981 1.00 54.00 172 GLY A N 1
ATOM 1439 C CA . GLY A 1 172 ? 11.284 5.517 12.387 1.00 54.00 172 GLY A CA 1
ATOM 1440 C C . GLY A 1 172 ? 10.233 6.509 12.903 1.00 54.00 172 GLY A C 1
ATOM 1441 O O . GLY A 1 172 ? 9.714 6.334 13.998 1.00 54.00 172 GLY A O 1
ATOM 1442 N N . LEU A 1 173 ? 9.855 7.527 12.125 1.00 52.94 173 LEU A N 1
ATOM 1443 C CA . LEU A 1 173 ? 8.898 8.556 12.566 1.00 52.94 173 LEU A CA 1
ATOM 1444 C C . LEU A 1 173 ? 7.434 8.086 12.582 1.00 52.94 173 LEU A C 1
ATOM 1446 O O . LEU A 1 173 ? 6.711 8.428 13.513 1.00 52.94 173 LEU A O 1
ATOM 1450 N N . GLY A 1 174 ? 6.993 7.282 11.610 1.00 54.44 174 GLY A N 1
ATOM 1451 C CA . GLY A 1 174 ? 5.616 6.766 11.556 1.00 54.44 174 GLY A CA 1
ATOM 1452 C C . GLY A 1 174 ? 5.297 5.768 12.675 1.00 54.44 174 GLY A C 1
ATOM 1453 O O . GLY A 1 174 ? 4.175 5.745 13.180 1.00 54.44 174 GLY A O 1
ATOM 1454 N N . VAL A 1 175 ? 6.300 4.996 13.109 1.00 56.53 175 VAL A N 1
ATOM 1455 C CA . VAL A 1 175 ? 6.197 4.080 14.257 1.00 56.53 175 VAL A CA 1
ATOM 1456 C C . VAL A 1 175 ? 6.376 4.823 15.586 1.00 56.53 175 VAL A C 1
ATOM 1458 O O . VAL A 1 175 ? 5.705 4.474 16.550 1.00 56.53 175 VAL A O 1
ATOM 1461 N N . CYS A 1 176 ? 7.201 5.875 15.653 1.00 46.84 176 CYS A N 1
ATOM 1462 C CA . CYS A 1 176 ? 7.425 6.634 16.893 1.00 46.84 176 CYS A CA 1
ATOM 1463 C C . CYS A 1 176 ? 6.364 7.712 17.191 1.00 46.84 176 CYS A C 1
ATOM 1465 O O . CYS A 1 176 ? 6.166 8.053 18.358 1.00 46.84 176 CYS A O 1
ATOM 1467 N N . LEU A 1 177 ? 5.639 8.232 16.193 1.00 50.81 177 LEU A N 1
ATOM 1468 C CA . LEU A 1 177 ? 4.596 9.245 16.423 1.00 50.81 177 LEU A CA 1
ATOM 1469 C C . LEU A 1 177 ? 3.318 8.677 17.059 1.00 50.81 177 LEU A C 1
ATOM 1471 O O . LEU A 1 177 ? 2.630 9.387 17.790 1.00 50.81 177 LEU A O 1
ATOM 1475 N N . PHE A 1 178 ? 3.007 7.397 16.851 1.00 49.41 178 PHE A N 1
ATOM 1476 C CA . PHE A 1 178 ? 1.774 6.804 17.385 1.00 49.41 178 PHE A CA 1
ATOM 1477 C C . PHE A 1 178 ? 1.815 6.456 18.887 1.00 49.41 178 PHE A C 1
ATOM 1479 O O . PHE A 1 178 ? 0.840 6.744 19.586 1.00 49.41 178 PHE A O 1
ATOM 1486 N N . PRO A 1 179 ? 2.923 5.931 19.447 1.00 51.97 179 PRO A N 1
ATOM 1487 C CA . PRO A 1 179 ? 3.096 5.834 20.894 1.00 51.97 179 PRO A CA 1
ATOM 1488 C C . PRO A 1 179 ? 3.104 7.211 21.574 1.00 51.97 179 PRO A C 1
ATOM 1490 O O . PRO A 1 179 ? 2.634 7.336 22.704 1.00 51.97 179 PRO A O 1
ATOM 1493 N N . SER A 1 180 ? 3.587 8.252 20.882 1.00 45.56 180 SER A N 1
ATOM 1494 C CA . SER A 1 180 ? 3.650 9.618 21.417 1.00 45.56 180 SER A CA 1
ATOM 1495 C C . SER A 1 180 ? 2.258 10.227 21.637 1.00 45.56 180 SER A C 1
ATOM 1497 O O . SER A 1 180 ? 2.012 10.773 22.710 1.00 45.56 180 SER A O 1
ATOM 1499 N N . VAL A 1 181 ? 1.306 10.015 20.716 1.00 54.09 181 VAL A N 1
ATOM 1500 C CA . VAL A 1 181 ? -0.101 10.437 20.902 1.00 54.09 181 VAL A CA 1
ATOM 1501 C C . VAL A 1 181 ? -0.754 9.751 22.110 1.00 54.09 181 VAL A C 1
ATOM 1503 O O . VAL A 1 181 ? -1.480 10.379 22.881 1.00 54.09 181 VAL A O 1
ATOM 1506 N N . ARG A 1 182 ? -0.446 8.469 22.349 1.00 54.44 182 ARG A N 1
ATOM 1507 C CA . ARG A 1 182 ? -0.945 7.757 23.536 1.00 54.44 182 ARG A CA 1
ATOM 1508 C C . ARG A 1 182 ? -0.323 8.276 24.833 1.00 54.44 182 ARG A C 1
ATOM 1510 O O . ARG A 1 182 ? -1.012 8.326 25.849 1.00 54.44 182 ARG A O 1
ATOM 1517 N N . SER A 1 183 ? 0.945 8.688 24.802 1.00 51.81 183 SER A N 1
ATOM 1518 C CA . SER A 1 183 ? 1.607 9.337 25.938 1.00 51.81 183 SER A CA 1
ATOM 1519 C C . SER A 1 183 ? 1.007 10.711 26.237 1.00 51.81 183 SER A C 1
ATOM 1521 O O . SER A 1 183 ? 0.802 11.027 27.404 1.00 51.81 183 SER A O 1
ATOM 1523 N N . SER A 1 184 ? 0.684 11.519 25.223 1.00 53.00 184 SER A N 1
ATOM 1524 C CA . SER A 1 184 ? 0.055 12.828 25.437 1.00 53.00 184 SER A CA 1
ATOM 1525 C C . SER A 1 184 ? -1.371 12.711 25.974 1.00 53.00 184 SER A C 1
ATOM 1527 O O . SER A 1 184 ? -1.736 13.477 26.859 1.00 53.00 184 SER A O 1
ATOM 1529 N N . ASP A 1 185 ? -2.152 11.718 25.534 1.00 55.22 185 ASP A N 1
ATOM 1530 C CA . ASP A 1 185 ? -3.509 11.483 26.053 1.00 55.22 185 ASP A CA 1
ATOM 1531 C C . ASP A 1 185 ? -3.513 10.925 27.486 1.00 55.22 185 ASP A C 1
ATOM 1533 O O . ASP A 1 185 ? -4.416 11.225 28.273 1.00 55.22 185 ASP A O 1
ATOM 1537 N N . LEU A 1 186 ? -2.509 10.119 27.851 1.00 59.00 186 LEU A N 1
ATOM 1538 C CA . LEU A 1 186 ? -2.326 9.629 29.221 1.00 59.00 186 LEU A CA 1
ATOM 1539 C C . LEU A 1 186 ? -1.843 10.742 30.157 1.00 59.00 186 LEU A C 1
ATOM 1541 O O . LEU A 1 186 ? -2.383 10.873 31.254 1.00 59.00 186 LEU A O 1
ATOM 1545 N N . LEU A 1 187 ? -0.912 11.588 29.702 1.00 57.44 187 LEU A N 1
ATOM 1546 C CA . LEU A 1 187 ? -0.461 12.760 30.454 1.00 57.44 187 LEU A CA 1
ATOM 1547 C C . LEU A 1 187 ? -1.577 13.798 30.608 1.00 57.44 187 LEU A C 1
ATOM 1549 O O . LEU A 1 187 ? -1.777 14.300 31.708 1.00 57.44 187 LEU A O 1
ATOM 1553 N N . ALA A 1 188 ? -2.369 14.063 29.566 1.00 60.91 188 ALA A N 1
ATOM 1554 C CA . ALA A 1 188 ? -3.518 14.964 29.654 1.00 60.91 188 ALA A CA 1
ATOM 1555 C C . ALA A 1 188 ? -4.593 14.441 30.623 1.00 60.91 188 ALA A C 1
ATOM 1557 O O . ALA A 1 188 ? -5.185 15.222 31.366 1.00 60.91 188 ALA A O 1
ATOM 1558 N N . ARG A 1 189 ? -4.819 13.119 30.679 1.00 63.56 189 ARG A N 1
ATOM 1559 C CA . ARG A 1 189 ? -5.735 12.509 31.658 1.00 63.56 189 ARG A CA 1
ATOM 1560 C C . ARG A 1 189 ? -5.187 12.515 33.084 1.00 63.56 189 ARG A C 1
ATOM 1562 O O . ARG A 1 189 ? -5.963 12.792 33.991 1.00 63.56 189 ARG A O 1
ATOM 1569 N N . GLN A 1 190 ? -3.894 12.255 33.292 1.00 63.78 190 GLN A N 1
ATOM 1570 C CA . GLN A 1 190 ? -3.271 12.349 34.621 1.00 63.78 190 GLN A CA 1
ATOM 1571 C C . GLN A 1 190 ? -3.260 13.788 35.143 1.00 63.78 190 GLN A C 1
ATOM 1573 O O . GLN A 1 190 ? -3.612 14.021 36.297 1.00 63.78 190 GLN A O 1
ATOM 1578 N N . VAL A 1 191 ? -2.917 14.758 34.293 1.00 70.06 191 VAL A N 1
ATOM 1579 C CA . VAL A 1 191 ? -2.938 16.184 34.648 1.00 70.06 191 VAL A CA 1
ATOM 1580 C C . VAL A 1 191 ? -4.367 16.650 34.939 1.00 70.06 191 VAL A C 1
ATOM 1582 O O . VAL A 1 191 ? -4.580 17.330 35.938 1.00 70.06 191 VAL A O 1
ATOM 1585 N N . GLY A 1 192 ? -5.355 16.218 34.146 1.00 68.56 192 GLY A N 1
ATOM 1586 C CA . GLY A 1 192 ? -6.772 16.486 34.411 1.00 68.56 192 GLY A CA 1
ATOM 1587 C C . GLY A 1 192 ? -7.256 15.918 35.750 1.00 68.56 192 GLY A C 1
ATOM 1588 O O . GLY A 1 192 ? -7.880 16.642 36.518 1.00 68.56 192 GLY A O 1
ATOM 1589 N N . SER A 1 193 ? -6.906 14.668 36.085 1.00 64.06 193 SER A N 1
ATOM 1590 C CA . SER A 1 193 ? -7.281 14.068 37.379 1.00 64.06 193 SER A CA 1
ATOM 1591 C C . SER A 1 193 ? -6.602 14.730 38.581 1.00 64.06 193 SER A C 1
ATOM 1593 O O . SER A 1 193 ? -7.209 14.846 39.638 1.00 64.06 193 SER A O 1
ATOM 1595 N N . GLN A 1 194 ? -5.358 15.194 38.425 1.00 66.62 194 GLN A N 1
ATOM 1596 C CA . GLN A 1 194 ? -4.622 15.881 39.493 1.00 66.62 194 GLN A CA 1
ATOM 1597 C C . GLN A 1 194 ? -5.141 17.306 39.739 1.00 66.62 194 GLN A C 1
ATOM 1599 O O . GLN A 1 194 ? -5.088 17.800 40.866 1.00 66.62 194 GLN A O 1
ATOM 1604 N N . LEU A 1 195 ? -5.649 17.970 38.697 1.00 68.25 195 LEU A N 1
ATOM 1605 C CA . LEU A 1 195 ? -6.290 19.280 38.811 1.00 68.25 195 LEU A CA 1
ATOM 1606 C C . LEU A 1 195 ? -7.630 19.190 39.549 1.00 68.25 195 LEU A C 1
ATOM 1608 O O . LEU A 1 195 ? -7.832 19.980 40.466 1.00 68.25 195 LEU A O 1
ATOM 1612 N N . ASP A 1 196 ? -8.472 18.203 39.222 1.00 71.69 196 ASP A N 1
ATOM 1613 C CA . ASP A 1 196 ? -9.762 17.973 39.899 1.00 71.69 196 ASP A CA 1
ATOM 1614 C C . ASP A 1 196 ? -9.580 17.674 41.401 1.00 71.69 196 ASP A C 1
ATOM 1616 O O . ASP A 1 196 ? -10.283 18.220 42.260 1.00 71.69 196 ASP A O 1
ATOM 1620 N N . GLU A 1 197 ? -8.576 16.859 41.739 1.00 74.62 197 GLU A N 1
ATOM 1621 C CA . GLU A 1 197 ? -8.245 16.505 43.122 1.00 74.62 197 GLU A CA 1
ATOM 1622 C C . GLU A 1 197 ? -7.747 17.734 43.910 1.00 74.62 197 GLU A C 1
ATOM 1624 O O . GLU A 1 197 ? -8.205 17.982 45.030 1.00 74.62 197 GLU A O 1
ATOM 1629 N N . ARG A 1 198 ? -6.918 18.596 43.298 1.00 65.94 198 ARG A N 1
ATOM 1630 C CA . ARG A 1 198 ? -6.487 19.864 43.914 1.00 65.94 198 ARG A CA 1
ATOM 1631 C C . ARG A 1 198 ? -7.633 20.856 44.110 1.00 65.94 198 ARG A C 1
ATOM 1633 O O . ARG A 1 198 ? -7.699 21.466 45.177 1.00 65.94 198 ARG A O 1
ATOM 1640 N N . THR A 1 199 ? -8.543 21.011 43.149 1.00 67.38 199 THR A N 1
ATOM 1641 C CA . THR A 1 199 ? -9.697 21.918 43.292 1.00 67.38 199 THR A CA 1
ATOM 1642 C C . THR A 1 199 ? -10.668 21.459 44.372 1.00 67.38 199 THR A C 1
ATOM 1644 O O . THR A 1 199 ? -11.179 22.292 45.117 1.00 67.38 199 THR A O 1
ATOM 1647 N N . SER A 1 200 ? -10.871 20.147 44.524 1.00 67.50 200 SER A N 1
ATOM 1648 C CA . SER A 1 200 ? -11.715 19.603 45.593 1.00 67.50 200 SER A CA 1
ATOM 1649 C C . SER A 1 200 ? -11.101 19.830 46.983 1.00 67.50 200 SER A C 1
ATOM 1651 O O . SER A 1 200 ? -11.804 20.239 47.905 1.00 67.50 200 SER A O 1
ATOM 1653 N N . SER A 1 201 ? -9.776 19.687 47.114 1.00 65.94 201 SER A N 1
ATOM 1654 C CA . SER A 1 201 ? -9.061 19.941 48.373 1.00 65.94 201 SER A CA 1
ATOM 1655 C C . SER A 1 201 ? -9.082 21.418 48.799 1.00 65.94 201 SER A C 1
ATOM 1657 O O . SER A 1 201 ? -9.265 21.715 49.980 1.00 65.94 201 SER A O 1
ATOM 1659 N N . LEU A 1 202 ? -8.977 22.352 47.845 1.00 65.94 202 LEU A N 1
ATOM 1660 C CA . LEU A 1 202 ? -9.081 23.794 48.100 1.00 65.94 202 LEU A CA 1
ATOM 1661 C C . LEU A 1 202 ? -10.496 24.192 48.544 1.00 65.94 202 LEU A C 1
ATOM 1663 O O . LEU A 1 202 ? -10.636 24.929 49.516 1.00 65.94 202 LEU A O 1
ATOM 1667 N N . ALA A 1 203 ? -11.538 23.631 47.920 1.00 68.56 203 ALA A N 1
ATOM 1668 C CA . ALA A 1 203 ? -12.925 23.879 48.319 1.00 68.56 203 ALA A CA 1
ATOM 1669 C C . ALA A 1 203 ? -13.236 23.373 49.744 1.00 68.56 203 ALA A C 1
ATOM 1671 O O . ALA A 1 203 ? -13.989 24.009 50.479 1.00 68.56 203 ALA A O 1
ATOM 1672 N N . THR A 1 204 ? -12.631 22.258 50.172 1.00 65.94 204 THR A N 1
ATOM 1673 C CA . THR A 1 204 ? -12.782 21.756 51.552 1.00 65.94 204 THR A CA 1
ATOM 1674 C C . THR A 1 204 ? -12.014 22.564 52.601 1.00 65.94 204 THR A C 1
ATOM 1676 O O . THR A 1 204 ? -12.402 22.554 53.768 1.00 65.94 204 THR A O 1
ATOM 1679 N N . PHE A 1 205 ? -10.941 23.262 52.214 1.00 64.75 205 PHE A N 1
ATOM 1680 C CA . PHE A 1 205 ? -10.197 24.140 53.121 1.00 64.75 205 PHE A CA 1
ATOM 1681 C C . PHE A 1 205 ? -10.935 25.462 53.367 1.00 64.75 205 PHE A C 1
ATOM 1683 O O . PHE A 1 205 ? -11.051 25.860 54.525 1.00 64.75 205 PHE A O 1
ATOM 1690 N N . ASP A 1 206 ? -11.508 26.075 52.325 1.00 64.25 206 ASP A N 1
ATOM 1691 C CA . ASP A 1 206 ? -12.316 27.302 52.452 1.00 64.25 206 ASP A CA 1
ATOM 1692 C C . ASP A 1 206 ? -13.5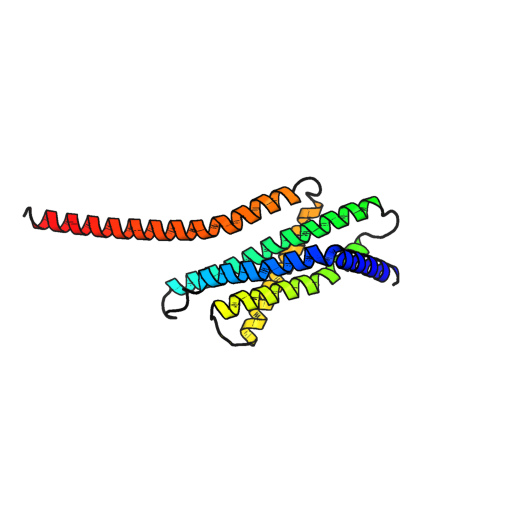65 27.087 53.327 1.00 64.25 206 ASP A C 1
ATOM 1694 O O . ASP A 1 206 ? -13.921 27.934 54.141 1.00 64.25 206 ASP A O 1
ATOM 1698 N N . ALA A 1 207 ? -14.195 25.911 53.232 1.00 62.59 207 ALA A N 1
ATOM 1699 C CA . ALA A 1 207 ? -15.360 25.555 54.046 1.00 62.59 207 ALA A CA 1
ATOM 1700 C C . ALA A 1 207 ? -15.041 25.302 55.533 1.00 62.59 207 ALA A C 1
ATOM 1702 O O . ALA A 1 207 ? -15.958 25.196 56.343 1.00 62.59 207 ALA A O 1
ATOM 1703 N N . LYS A 1 208 ? -13.759 25.159 55.898 1.00 60.59 208 LYS A N 1
ATOM 1704 C CA . LYS A 1 208 ? -13.311 24.919 57.280 1.00 60.59 208 LYS A CA 1
ATOM 1705 C C . LYS A 1 208 ? -12.725 26.174 57.942 1.00 60.59 208 LYS A C 1
ATOM 1707 O O . LYS A 1 208 ? -12.521 26.172 59.153 1.00 60.59 208 LYS A O 1
ATOM 1712 N N . SER A 1 209 ? -12.435 27.222 57.167 1.00 58.81 209 SER A N 1
ATOM 1713 C CA . SER A 1 209 ? -11.947 28.522 57.656 1.00 58.81 209 SER A CA 1
ATOM 1714 C C . SER A 1 209 ? -13.051 29.561 57.894 1.00 58.81 209 SER A C 1
ATOM 1716 O O . SER A 1 209 ? -12.735 30.717 58.172 1.00 58.81 209 SER A O 1
ATOM 1718 N N . MET A 1 210 ? -14.318 29.160 57.787 1.00 52.09 210 MET A N 1
ATOM 1719 C CA . MET A 1 210 ? -15.516 29.980 57.988 1.00 52.09 210 MET A CA 1
ATOM 1720 C C . MET A 1 210 ? -16.383 29.359 59.084 1.00 52.09 210 MET A C 1
ATOM 1722 O O . MET A 1 210 ? -16.951 30.136 59.881 1.00 52.09 210 MET A O 1
#

InterPro domains:
  IPR013525 ABC-2 type transporter, transmembrane domain [PF01061] (4-157)

Organism: Saponaria officinalis (NCBI:txid3572)

pLDDT: mean 73.03, std 12.04, range [45.56, 92.75]

Sequence (210 aa):
MDLWKACLSRELLLMRRHCFLYNFKTCQIPLVGLLSATTFSRAILHPTSVKYGNLYLACLFYGIVFMIFNSLLELSLVLFFLHVYYRDNRFYPTWAWSLSSWIMKVPHSALESVVWAVAVYYTVGVDPSPVRFIRYVFRLFVIYQMALGIFRMLALVYFENLLYLIQMRLFGLGVCLFPSVRSSDLLARQVGSQLDERTSSLATFDAKSM

Radius of gyration: 24.09 Å; chains: 1; bounding box: 46×43×89 Å

Secondary structure (DSSP, 8-state):
-HHHHHHHHHHHHHHHHTHHHHHHHHHHHHHHHHHHHHHHGGGGS-TT-HHHHHHHHHHHHHHHHHHHHHHHHHHHHHHHHHHHHHHH-SS--HHHHHHHHHHHHHHHHHHHHHHHHHHHHHHHT----HHHHHHHHHHHHHHHHHHHHHHHHHHHHSTTTSHHHHHHHHHHHHHHHHHHHHHHHHHHHHHHHHHHHHHHHHHHHHTT--

Foldseek 3Di:
DVQLVVLLVVVVVVCVVVVVVVVVLLVVLLVVLQVLLVVLLVLPPDDPDPVSVVSVVVSLVLLLVVLLLSLLVVVVVVLVVVVVCVVPDPDHDPVSNVVSVVVVVLVVLLVSLLSSLVSHVVSNPPDPDVVVSVVSSVVSSVSNVVSNVVVVVVCVVPVPDPRPVCNVVVVVVSVVVVVVVVVVVVVVVVVVVVVVVVVVVVVVVVVVVD